Protein AF-A0A3P7TUA4-F1 (afdb_monomer)

Solvent-accessible surface area (backbone atoms only — not comparable to full-atom values): 16568 Å² total; per-residue (Å²): 134,93,72,93,75,90,66,69,62,65,64,55,49,52,51,53,49,52,51,52,52,52,50,53,51,49,53,49,44,68,76,40,44,68,61,54,50,51,51,54,50,51,54,49,52,53,55,58,60,54,59,76,72,64,81,79,84,81,53,63,70,69,74,75,47,61,85,91,38,72,68,47,55,53,50,56,47,52,54,51,52,54,51,52,49,56,51,51,53,54,52,54,49,51,52,52,55,51,57,74,72,52,78,91,75,95,72,92,76,91,72,84,89,78,91,74,89,78,90,87,83,70,59,82,60,54,62,61,56,68,74,47,84,80,85,84,85,85,90,72,55,98,50,92,91,58,80,59,89,38,73,69,51,51,52,51,51,44,53,52,49,36,56,54,56,70,41,70,46,82,55,96,92,41,80,45,42,50,85,76,72,47,63,58,76,82,72,77,84,70,71,94,51,101,55,35,75,58,52,45,61,51,45,63,56,64,61,50,60,80,78,90,59,89,42,69,87,38,79,74,42,55,62,57,62,51,58,84,74,73,84,80,74,81,79,69,88,78,58,80,72,67,62,74,70,79,86,81,78,88,80,94,123

Mean predicted aligned error: 16.21 Å

Secondary structure (DSSP, 8-state):
------S-HHHHHHHHHHHHHHHHHHHHHHHTHHHHHHHHHHHHHHHHHHGGG------HHHHHSPTTSHHHHHHHHHHHHHHHHHHHHHHHHHHHHHHHHS------------------SSHHHHHHHHTS---------SSTTS-S--HHHHHHHHHHHHHHHT-EEEETTEEEEHHHHS--PPPP---S-TTHHHHHHHHHHHS------TTTTSTTTSSTTS-SS----TT-TT-TT-------S----

pLDDT: mean 75.1, std 19.82, range [29.0, 96.62]

Foldseek 3Di:
DDDDDDDDVVVVVVVVVVVVVVVVVVVVCVVVVVVVVVVVVVVVVVVVVVVVVDDDDPDPVVVPDDPPDPVNVVVVVVVVVLVVLVVVVVVVVVVVVVVVVDDDDDDDDDDDDDDDDDDDDQVSQVVVLVVDPDDDDDDDDPDPPDDCPDPVNVVVVLVVLLCQQPDWDQDPNDIDGPQNVARFGDQDQDDDDPCSVVVSVVSNQQTWGDDDDPCVVDPSNVVSRGRPPDDPPPDPPVPVVPPPPPPPDDDPD

Sequence (253 aa):
MQGIATGNRLALYLRSFFQSLLFTLGSFVQNWAWSVVIIGLSVYFICALGLQYVHIETDLIKLWVSQGGRLDEELHFLQRVQQNYKYNVVREKRSADLEKSGIQESFVSIKPTNNRKDEESLDANLDNAFDSRFQVVIQTPATKGTNALTKESLLKHVQIIEEIANFQVEMYGENWTLADICFKPPSPKLSHGPLAGVMSKLLDRLIPCIWITPIDCFWEGSKPLGPSPPLTLGFVHFLKIFSCLKITTIHHL

Radius of gyration: 36.99 Å; Cα contacts (8 Å, |Δi|>4): 84; chains: 1; bounding box: 100×74×101 Å

Organism: Brugia pahangi (NCBI:txid6280)

Structure (mmCIF, N/CA/C/O backbone):
data_AF-A0A3P7TUA4-F1
#
_entry.id   AF-A0A3P7TUA4-F1
#
loop_
_atom_site.group_PDB
_atom_site.id
_atom_site.type_symbol
_atom_site.label_atom_id
_atom_site.label_alt_id
_atom_site.label_comp_id
_atom_site.label_asym_id
_atom_site.label_entity_id
_atom_site.label_seq_id
_atom_site.pdbx_PDB_ins_code
_atom_site.Cartn_x
_atom_site.Cartn_y
_atom_site.Cartn_z
_atom_site.occupancy
_atom_site.B_iso_or_equiv
_atom_site.auth_seq_id
_atom_site.auth_comp_id
_atom_site.auth_asym_id
_atom_site.auth_atom_id
_atom_site.pdbx_PDB_model_num
ATOM 1 N N . MET A 1 1 ? 53.563 22.902 -46.687 1.00 43.06 1 MET A N 1
ATOM 2 C CA . MET A 1 1 ? 54.044 23.935 -45.746 1.00 43.06 1 MET A CA 1
ATOM 3 C C . MET A 1 1 ? 54.118 23.309 -44.359 1.00 43.06 1 MET A C 1
ATOM 5 O O . MET A 1 1 ? 53.112 23.261 -43.664 1.00 43.06 1 MET A O 1
ATOM 9 N N . GLN A 1 2 ? 55.267 22.724 -44.000 1.00 51.72 2 GLN A N 1
ATOM 10 C CA . GLN A 1 2 ? 55.512 22.232 -42.640 1.00 51.72 2 GLN A CA 1
ATOM 11 C C . GLN A 1 2 ? 55.642 23.444 -41.708 1.00 51.72 2 GLN A C 1
ATOM 13 O O . GLN A 1 2 ? 56.665 24.122 -41.700 1.00 51.72 2 GLN A O 1
ATOM 18 N N . GLY A 1 3 ? 54.576 23.735 -40.964 1.00 57.28 3 GLY A N 1
ATOM 19 C CA . GLY A 1 3 ? 54.576 24.731 -39.900 1.00 57.28 3 GLY A CA 1
ATOM 20 C C . GLY A 1 3 ? 55.010 24.100 -38.581 1.00 57.28 3 GLY A C 1
ATOM 21 O O . GLY A 1 3 ? 54.489 23.064 -38.172 1.00 57.28 3 GLY A O 1
ATOM 22 N N . ILE A 1 4 ? 55.976 24.740 -37.933 1.00 62.03 4 ILE A N 1
ATOM 23 C CA . ILE A 1 4 ? 56.538 24.409 -36.626 1.00 62.03 4 ILE A CA 1
ATOM 24 C C . ILE A 1 4 ? 55.438 24.600 -35.565 1.00 62.03 4 ILE A C 1
ATOM 26 O O . ILE A 1 4 ? 55.280 25.680 -35.009 1.00 62.03 4 ILE A O 1
ATOM 30 N N . ALA A 1 5 ? 54.627 23.569 -35.318 1.00 60.41 5 ALA A N 1
ATOM 31 C CA . ALA A 1 5 ? 53.615 23.580 -34.264 1.00 60.41 5 ALA A CA 1
ATOM 32 C C . ALA A 1 5 ? 54.187 22.946 -32.986 1.00 60.41 5 ALA A C 1
ATOM 34 O O . ALA A 1 5 ? 54.216 21.723 -32.828 1.00 60.41 5 ALA A O 1
ATOM 35 N N . THR A 1 6 ? 54.668 23.780 -32.066 1.00 65.81 6 THR A N 1
ATOM 36 C CA . THR A 1 6 ? 55.007 23.380 -30.695 1.00 65.81 6 THR A CA 1
ATOM 37 C C . THR A 1 6 ? 53.725 23.347 -29.858 1.00 65.81 6 THR A C 1
ATOM 39 O O . THR A 1 6 ? 53.233 24.386 -29.427 1.00 65.81 6 THR A O 1
ATOM 42 N N . GLY A 1 7 ? 53.156 22.154 -29.664 1.00 71.56 7 GLY A N 1
ATOM 43 C CA . GLY A 1 7 ? 51.938 21.919 -28.878 1.00 71.56 7 GLY A CA 1
ATOM 44 C C . GLY A 1 7 ? 51.750 20.434 -28.541 1.00 71.56 7 GLY A C 1
ATOM 45 O O . GLY A 1 7 ? 52.543 19.594 -28.972 1.00 71.56 7 GLY A O 1
ATOM 46 N N . ASN A 1 8 ? 50.709 20.095 -27.768 1.00 77.25 8 ASN A N 1
ATOM 47 C CA . ASN A 1 8 ? 50.417 18.711 -27.375 1.00 77.25 8 ASN A CA 1
ATOM 48 C C . ASN A 1 8 ? 50.051 17.857 -28.606 1.00 77.25 8 ASN A C 1
ATOM 50 O O . ASN A 1 8 ? 48.910 17.854 -29.071 1.00 77.25 8 ASN A O 1
ATOM 54 N N . ARG A 1 9 ? 51.040 17.133 -29.144 1.00 79.81 9 ARG A N 1
ATOM 55 C CA . ARG A 1 9 ? 50.924 16.345 -30.383 1.00 79.81 9 ARG A CA 1
ATOM 56 C C . ARG A 1 9 ? 49.819 15.291 -30.320 1.00 79.81 9 ARG A C 1
ATOM 58 O O . ARG A 1 9 ? 49.194 15.023 -31.342 1.00 79.81 9 ARG A O 1
ATOM 65 N N . LEU A 1 10 ? 49.534 14.753 -29.131 1.00 81.25 10 LEU A N 1
ATOM 66 C CA . LEU A 1 10 ? 48.450 13.790 -28.927 1.00 81.25 10 LEU A CA 1
ATOM 67 C C . LEU A 1 10 ? 47.076 14.415 -29.178 1.00 81.25 10 LEU A C 1
ATOM 69 O O . LEU A 1 10 ? 46.248 13.812 -29.850 1.00 81.25 10 LEU A O 1
ATOM 73 N N . ALA A 1 11 ? 46.845 15.645 -28.715 1.00 83.69 11 ALA A N 1
ATOM 74 C CA . ALA A 1 11 ? 45.573 16.335 -28.926 1.00 83.69 11 ALA A CA 1
ATOM 75 C C . ALA A 1 11 ? 45.316 16.626 -30.417 1.00 83.69 11 ALA A C 1
ATOM 77 O O . ALA A 1 11 ? 44.194 16.479 -30.904 1.00 83.69 11 ALA A O 1
ATOM 78 N N . LEU A 1 12 ? 46.366 16.992 -31.157 1.00 83.56 12 LEU A N 1
ATOM 79 C CA . LEU A 1 12 ? 46.285 17.235 -32.600 1.00 83.56 12 LEU A CA 1
ATOM 80 C C . LEU A 1 12 ? 46.053 15.941 -33.390 1.00 83.56 12 LEU A C 1
ATOM 82 O O . LEU A 1 12 ? 45.248 15.931 -34.319 1.00 83.56 12 LEU A O 1
ATOM 86 N N . TYR A 1 13 ? 46.717 14.853 -32.995 1.00 87.56 13 TYR A N 1
ATOM 87 C CA . TYR A 1 13 ? 46.539 13.540 -33.608 1.00 87.56 13 TYR A CA 1
ATOM 88 C C . TYR A 1 13 ? 45.137 12.972 -33.356 1.00 87.56 13 TYR A C 1
ATOM 90 O O . TYR A 1 13 ? 44.499 12.487 -34.285 1.00 87.56 13 TYR A O 1
ATOM 98 N N . LEU A 1 14 ? 44.611 13.099 -32.131 1.00 89.81 14 LEU A N 1
ATOM 99 C CA . LEU A 1 14 ? 43.232 12.711 -31.818 1.00 89.81 14 LEU A CA 1
ATOM 100 C C . LEU A 1 14 ? 42.243 13.470 -32.707 1.00 89.81 14 LEU A C 1
ATOM 102 O O . LEU A 1 14 ? 41.366 12.859 -33.311 1.00 89.81 14 LEU A O 1
ATOM 106 N N . ARG A 1 15 ? 42.411 14.789 -32.859 1.00 89.62 15 ARG A N 1
ATOM 107 C CA . ARG A 1 15 ? 41.533 15.604 -33.707 1.00 89.62 15 ARG A CA 1
ATOM 108 C C . ARG A 1 15 ? 41.561 15.161 -35.172 1.00 89.62 15 ARG A C 1
ATOM 110 O O . ARG A 1 15 ? 40.493 15.004 -35.756 1.00 89.62 15 ARG A O 1
ATOM 117 N N . SER A 1 16 ? 42.740 14.944 -35.758 1.00 89.06 16 SER A N 1
ATOM 118 C CA . SER A 1 16 ? 42.838 14.520 -37.162 1.00 89.06 16 SER A CA 1
ATOM 119 C C . SER A 1 16 ? 42.314 13.100 -37.375 1.00 89.06 16 SER A C 1
ATOM 121 O O . SER A 1 16 ? 41.665 12.829 -38.385 1.00 89.06 16 SER A O 1
ATOM 123 N N . PHE A 1 17 ? 42.521 12.214 -36.400 1.00 90.88 17 PHE A N 1
ATOM 124 C CA . PHE A 1 17 ? 41.970 10.867 -36.404 1.00 90.88 17 PHE A CA 1
ATOM 125 C C . PHE A 1 17 ? 40.437 10.888 -36.389 1.00 90.88 17 PHE A C 1
ATOM 127 O O . PHE A 1 17 ? 39.813 10.282 -37.258 1.00 90.88 17 PHE A O 1
ATOM 134 N N . PHE A 1 18 ? 39.823 11.656 -35.480 1.00 92.19 18 PHE A N 1
ATOM 135 C CA . PHE A 1 18 ? 38.367 11.826 -35.445 1.00 92.19 18 PHE A CA 1
ATOM 136 C C . PHE A 1 18 ? 37.831 12.457 -36.730 1.00 92.19 18 PHE A C 1
ATOM 138 O O . PHE A 1 18 ? 36.815 12.005 -37.249 1.00 92.19 18 PHE A O 1
ATOM 145 N N . GLN A 1 19 ? 38.517 13.464 -37.275 1.00 92.62 19 GLN A N 1
ATOM 146 C CA . GLN A 1 19 ? 38.122 14.085 -38.540 1.00 92.62 19 GLN A CA 1
ATOM 147 C C . GLN A 1 19 ? 38.162 13.086 -39.704 1.00 92.62 19 GLN A C 1
ATOM 149 O O . GLN A 1 19 ? 37.225 13.050 -40.495 1.00 92.62 19 GLN A O 1
ATOM 154 N N . SER A 1 20 ? 39.192 12.241 -39.781 1.00 92.00 20 SER A N 1
ATOM 155 C CA . SER A 1 20 ? 39.307 11.202 -40.811 1.00 92.00 20 SER A CA 1
ATOM 156 C C . SER A 1 20 ? 38.235 10.115 -40.663 1.00 92.00 20 SER A C 1
ATOM 158 O O . SER A 1 20 ? 37.582 9.735 -41.639 1.00 92.00 20 SER A O 1
ATOM 160 N N . LEU A 1 21 ? 37.989 9.660 -39.431 1.00 91.75 21 LEU A N 1
ATOM 161 C CA . LEU A 1 21 ? 36.970 8.655 -39.126 1.00 91.75 21 LEU A CA 1
ATOM 162 C C . LEU A 1 21 ? 35.564 9.160 -39.477 1.00 91.75 21 LEU A C 1
ATOM 164 O O . LEU A 1 21 ? 34.822 8.481 -40.184 1.00 91.75 21 LEU A O 1
ATOM 168 N N . LEU A 1 22 ? 35.216 10.373 -39.035 1.00 92.38 22 LEU A N 1
ATOM 169 C CA . LEU A 1 22 ? 33.923 10.997 -39.321 1.00 92.38 22 LEU A CA 1
ATOM 170 C C . LEU A 1 22 ? 33.741 11.278 -40.815 1.00 92.38 22 LEU A C 1
ATOM 172 O O . LEU A 1 22 ? 32.641 11.103 -41.328 1.00 92.38 22 LEU A O 1
ATOM 176 N N . PHE A 1 23 ? 34.802 11.667 -41.529 1.00 92.88 23 PHE A N 1
ATOM 177 C CA . PHE A 1 23 ? 34.743 11.895 -42.975 1.00 92.88 23 PHE A CA 1
ATOM 178 C C . PHE A 1 23 ? 34.530 10.592 -43.759 1.00 92.88 23 PHE A C 1
ATOM 180 O O . PHE A 1 23 ? 33.743 10.554 -44.707 1.00 92.88 23 PHE A O 1
ATOM 187 N N . THR A 1 24 ? 35.175 9.505 -43.330 1.00 89.44 24 THR A N 1
ATOM 188 C CA . THR A 1 24 ? 35.006 8.174 -43.931 1.00 89.44 24 THR A CA 1
ATOM 189 C C . THR A 1 24 ? 33.599 7.632 -43.670 1.00 89.44 24 THR A C 1
ATOM 191 O O . THR A 1 24 ? 32.937 7.166 -44.595 1.00 89.44 24 THR A O 1
ATOM 194 N N . LEU A 1 25 ? 33.100 7.767 -42.436 1.00 88.25 25 LEU A N 1
ATOM 195 C CA . LEU A 1 25 ? 31.725 7.407 -42.075 1.00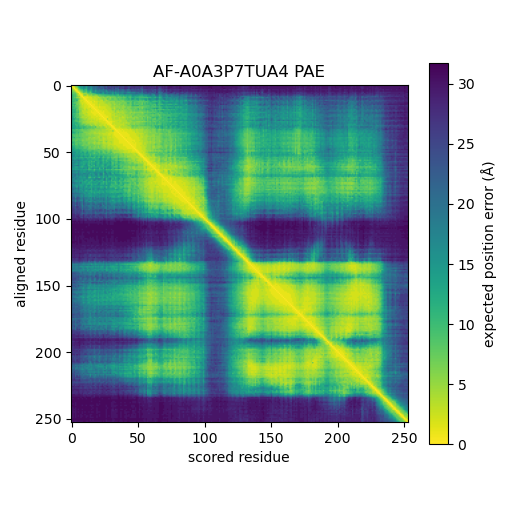 88.25 25 LEU A CA 1
ATOM 196 C C . LEU A 1 25 ? 30.697 8.267 -42.820 1.00 88.25 25 LEU A C 1
ATOM 198 O O . LEU A 1 25 ? 29.721 7.734 -43.336 1.00 88.25 25 LEU A O 1
ATOM 202 N N . GLY A 1 26 ? 30.931 9.574 -42.939 1.00 89.25 26 GLY A N 1
ATOM 203 C CA . GLY A 1 26 ? 30.068 10.481 -43.698 1.00 89.25 26 GLY A CA 1
ATOM 204 C C . GLY A 1 26 ? 30.002 10.113 -45.179 1.00 89.25 26 GLY A C 1
ATOM 205 O O . GLY A 1 26 ? 28.913 10.027 -45.742 1.00 89.25 26 GLY A O 1
ATOM 206 N N . SER A 1 27 ? 31.147 9.796 -45.788 1.00 88.50 27 SER A N 1
ATOM 207 C CA . SER A 1 27 ? 31.214 9.331 -47.180 1.00 88.50 27 SER A CA 1
ATOM 208 C C . SER A 1 27 ? 30.496 7.987 -47.373 1.00 88.50 27 SER A C 1
ATOM 2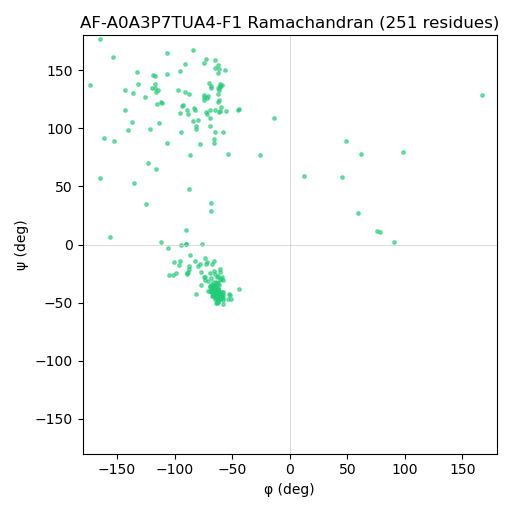10 O O . SER A 1 27 ? 29.806 7.790 -48.372 1.00 88.50 27 SER A O 1
ATOM 212 N N . PHE A 1 28 ? 30.600 7.074 -46.400 1.00 88.94 28 PHE A N 1
ATOM 213 C CA . PHE A 1 28 ? 29.888 5.792 -46.403 1.00 88.94 28 PHE A CA 1
ATOM 214 C C . PHE A 1 28 ? 28.365 5.974 -46.318 1.00 88.94 28 PHE A C 1
ATOM 216 O O . PHE A 1 28 ? 27.630 5.401 -47.123 1.00 88.94 28 PHE A O 1
ATOM 223 N N . VAL A 1 29 ? 27.895 6.821 -45.395 1.00 90.38 29 VAL A N 1
ATOM 224 C CA . VAL A 1 29 ? 26.472 7.165 -45.253 1.00 90.38 29 VAL A CA 1
ATOM 225 C C . VAL A 1 29 ? 25.952 7.845 -46.515 1.00 90.38 29 VAL A C 1
ATOM 227 O O . VAL A 1 29 ? 24.854 7.532 -46.953 1.00 90.38 29 VAL A O 1
ATOM 230 N N . GLN A 1 30 ? 26.733 8.724 -47.143 1.00 89.69 30 GLN A N 1
ATOM 231 C CA . GLN A 1 30 ? 26.322 9.403 -48.370 1.00 89.69 30 GLN A CA 1
ATOM 232 C C . GLN A 1 30 ? 26.205 8.444 -49.565 1.00 89.69 30 GLN A C 1
ATOM 234 O O . GLN A 1 30 ? 25.301 8.599 -50.383 1.00 89.69 30 GLN A O 1
ATOM 239 N N . ASN A 1 31 ? 27.065 7.426 -49.644 1.00 92.75 31 ASN A N 1
ATOM 240 C CA . ASN A 1 31 ? 27.027 6.419 -50.707 1.00 92.75 31 ASN A CA 1
ATOM 241 C C . ASN A 1 31 ? 25.869 5.407 -50.544 1.00 92.75 31 ASN A C 1
ATOM 243 O O . ASN A 1 31 ? 25.367 4.883 -51.532 1.00 92.75 31 ASN A O 1
ATOM 247 N N . TRP A 1 32 ? 25.419 5.150 -49.309 1.00 90.62 32 TRP A N 1
ATOM 248 C CA . TRP A 1 32 ? 24.359 4.176 -48.986 1.00 90.62 32 TRP A CA 1
ATOM 249 C C . TRP A 1 32 ? 23.193 4.796 -48.196 1.00 90.62 32 TRP A C 1
ATOM 251 O O . TRP A 1 32 ? 22.582 4.143 -47.347 1.00 90.62 32 TRP A O 1
ATOM 261 N N . ALA A 1 33 ? 22.864 6.061 -48.476 1.00 89.69 33 ALA A N 1
ATOM 262 C CA . ALA A 1 33 ? 21.989 6.883 -47.635 1.00 89.69 33 ALA A CA 1
ATOM 263 C C . ALA A 1 33 ? 20.633 6.234 -47.326 1.00 89.69 33 ALA A C 1
ATOM 265 O O . ALA A 1 33 ? 20.212 6.183 -46.172 1.00 89.69 33 ALA A O 1
ATOM 266 N N . TRP A 1 34 ? 19.962 5.682 -48.339 1.00 92.12 34 TRP A N 1
ATOM 267 C CA . TRP A 1 34 ? 18.640 5.082 -48.157 1.00 92.12 34 TRP A CA 1
ATOM 268 C C . TRP A 1 34 ? 18.680 3.798 -47.320 1.00 92.12 34 TRP A C 1
ATOM 270 O O . TRP A 1 34 ? 17.848 3.607 -46.434 1.00 92.12 34 TRP A O 1
ATOM 280 N N . SER A 1 35 ? 19.685 2.945 -47.535 1.00 91.75 35 SER A N 1
ATOM 281 C CA . SER A 1 35 ? 19.852 1.705 -46.770 1.00 91.75 35 SER A CA 1
ATOM 282 C C . SER A 1 35 ? 20.158 1.985 -45.300 1.00 91.75 35 SER A C 1
ATOM 284 O O . SER A 1 35 ? 19.575 1.350 -44.425 1.00 91.75 35 SER A O 1
ATOM 286 N N . VAL A 1 36 ? 21.012 2.975 -45.018 1.00 94.06 36 VAL A N 1
ATOM 287 C CA . VAL A 1 36 ? 21.338 3.386 -43.644 1.00 94.06 36 VAL A CA 1
ATOM 288 C C . VAL A 1 36 ? 20.101 3.928 -42.922 1.00 94.06 36 VAL A C 1
ATOM 290 O O . VAL A 1 36 ? 19.850 3.554 -41.776 1.00 94.06 36 VAL A O 1
ATOM 293 N N . VAL A 1 37 ? 19.291 4.755 -43.593 1.00 93.88 37 VAL A N 1
ATOM 294 C CA . VAL A 1 37 ? 18.048 5.299 -43.022 1.00 93.88 37 VAL A CA 1
ATOM 295 C C . VAL A 1 37 ? 17.035 4.192 -42.726 1.00 93.88 37 VAL A C 1
ATOM 297 O O . VAL A 1 37 ? 16.461 4.181 -41.640 1.00 93.88 37 VAL A O 1
ATOM 300 N N . ILE A 1 38 ? 16.844 3.233 -43.640 1.00 96.06 38 ILE A N 1
ATOM 301 C CA . ILE A 1 38 ? 15.925 2.104 -43.425 1.00 96.06 38 ILE A CA 1
ATOM 302 C C . ILE A 1 38 ? 16.364 1.247 -42.242 1.00 96.06 38 ILE A C 1
ATOM 304 O O . ILE A 1 38 ? 15.532 0.886 -41.414 1.00 96.06 38 ILE A O 1
ATOM 308 N N . ILE A 1 39 ? 17.655 0.926 -42.142 1.00 95.62 39 ILE A N 1
ATOM 309 C CA . ILE A 1 39 ? 18.176 0.109 -41.041 1.00 95.62 39 ILE A CA 1
ATOM 310 C C . ILE A 1 39 ? 18.005 0.848 -39.709 1.00 95.62 39 ILE A C 1
ATOM 312 O O . ILE A 1 39 ? 17.510 0.258 -38.752 1.00 95.62 39 ILE A O 1
ATOM 316 N N . GLY A 1 40 ? 18.346 2.139 -39.646 1.00 95.50 40 GLY A N 1
ATOM 317 C CA . GLY A 1 40 ? 18.174 2.947 -38.435 1.00 95.50 40 GLY A CA 1
ATOM 318 C C . GLY A 1 40 ? 16.711 3.063 -38.001 1.00 95.50 40 GLY A C 1
ATOM 319 O O . GLY A 1 40 ? 16.399 2.885 -36.825 1.00 95.50 40 GLY A O 1
ATOM 320 N N . LEU A 1 41 ? 15.806 3.289 -38.956 1.00 95.94 41 LEU A N 1
ATOM 321 C CA . LEU A 1 41 ? 14.368 3.333 -38.708 1.00 95.94 41 LEU A CA 1
ATOM 322 C C . LEU A 1 41 ? 13.856 1.962 -38.250 1.00 95.94 41 LEU A C 1
ATOM 324 O O . LEU A 1 41 ? 13.156 1.887 -37.251 1.00 95.94 41 LEU A O 1
ATOM 328 N N . SER A 1 42 ? 14.269 0.871 -38.895 1.00 95.94 42 SER A N 1
ATOM 329 C CA . SER A 1 42 ? 13.911 -0.493 -38.489 1.00 95.94 42 SER A CA 1
ATOM 330 C C . SER A 1 42 ? 14.338 -0.797 -37.047 1.00 95.94 42 SER A C 1
ATOM 332 O O . SER A 1 42 ? 13.514 -1.224 -36.242 1.00 95.94 42 SER A O 1
ATOM 334 N N . VAL A 1 43 ? 15.584 -0.484 -36.672 1.00 96.62 43 VAL A N 1
ATOM 335 C CA . VAL A 1 43 ? 16.075 -0.651 -35.292 1.00 96.62 43 VAL A CA 1
ATOM 336 C C . VAL A 1 43 ? 15.280 0.216 -34.311 1.00 96.62 43 VAL A C 1
ATOM 338 O O . VAL A 1 43 ? 14.898 -0.266 -33.248 1.00 96.62 43 VAL A O 1
ATOM 341 N N . TYR A 1 44 ? 14.969 1.465 -34.673 1.00 96.00 44 TYR A N 1
ATOM 342 C CA . TYR A 1 44 ? 14.133 2.341 -33.850 1.00 96.00 44 TYR A CA 1
ATOM 343 C C . TYR A 1 44 ? 12.723 1.769 -33.640 1.00 96.00 44 TYR A C 1
ATOM 345 O O . TYR A 1 44 ? 12.241 1.739 -32.510 1.00 96.00 44 TYR A O 1
ATOM 353 N N . PHE A 1 45 ? 12.085 1.257 -34.695 1.00 95.62 45 PHE A N 1
ATOM 354 C CA . PHE A 1 45 ? 10.774 0.612 -34.604 1.00 95.62 45 PHE A CA 1
ATOM 355 C C . PHE A 1 45 ? 10.819 -0.662 -33.749 1.00 95.62 45 PHE A C 1
ATOM 357 O O . PHE A 1 45 ? 9.928 -0.867 -32.930 1.00 95.62 45 PHE A O 1
ATOM 364 N N . ILE A 1 46 ? 11.864 -1.487 -33.863 1.00 95.06 46 ILE A N 1
ATOM 365 C CA . ILE A 1 46 ? 12.042 -2.677 -33.014 1.00 95.06 46 ILE A CA 1
ATOM 366 C C . ILE A 1 46 ? 12.172 -2.275 -31.535 1.00 95.06 46 ILE A C 1
ATOM 368 O O . ILE A 1 46 ? 11.504 -2.857 -30.681 1.00 95.06 46 ILE A O 1
ATOM 372 N N . CYS A 1 47 ? 12.964 -1.244 -31.224 1.00 94.12 47 CYS A N 1
ATOM 373 C CA . CYS A 1 47 ? 13.066 -0.704 -29.866 1.00 94.12 47 CYS A CA 1
ATOM 374 C C . CYS A 1 47 ? 11.724 -0.139 -29.366 1.00 94.12 47 CYS A C 1
ATOM 376 O O . CYS A 1 47 ? 11.363 -0.363 -28.212 1.00 94.12 47 CYS A O 1
ATOM 378 N N . ALA A 1 48 ? 10.967 0.542 -30.235 1.00 94.19 48 ALA A N 1
ATOM 379 C CA . ALA A 1 48 ? 9.641 1.078 -29.929 1.00 94.19 48 ALA A CA 1
ATOM 380 C C . ALA A 1 48 ? 8.628 -0.023 -29.571 1.00 94.19 48 ALA A C 1
ATOM 382 O O . ALA A 1 48 ? 7.851 0.140 -28.635 1.00 94.19 48 ALA A O 1
ATOM 383 N N . LEU A 1 49 ? 8.670 -1.169 -30.258 1.00 95.25 49 LEU A N 1
ATOM 384 C CA . LEU A 1 49 ? 7.835 -2.330 -29.928 1.00 95.25 49 LEU A CA 1
ATOM 385 C C . LEU A 1 49 ? 8.215 -2.956 -28.575 1.00 95.25 49 LEU A C 1
ATOM 387 O O . LEU A 1 49 ? 7.346 -3.439 -27.852 1.00 95.25 49 LEU A O 1
ATOM 391 N N . GLY A 1 50 ? 9.496 -2.905 -28.197 1.00 92.94 50 GLY A N 1
ATOM 392 C CA . GLY A 1 50 ? 9.979 -3.380 -26.896 1.00 92.94 50 GLY A CA 1
ATOM 393 C C . GLY A 1 50 ? 9.392 -2.623 -25.697 1.00 92.94 50 GLY A C 1
ATOM 394 O O . GLY A 1 50 ? 9.229 -3.210 -24.629 1.00 92.94 50 GLY A O 1
ATOM 395 N N . LEU A 1 51 ? 9.001 -1.355 -25.874 1.00 91.19 51 LEU A N 1
ATOM 396 C CA . LEU A 1 51 ? 8.405 -0.537 -24.808 1.00 91.19 51 LEU A CA 1
ATOM 397 C C . LEU A 1 51 ? 7.034 -1.044 -24.343 1.00 91.19 51 LEU A C 1
ATOM 399 O O . LEU A 1 51 ? 6.656 -0.773 -23.208 1.00 91.19 51 LEU A O 1
ATOM 403 N N . GLN A 1 52 ? 6.305 -1.811 -25.162 1.00 91.88 52 GLN A N 1
ATOM 404 C CA . GLN A 1 52 ? 5.034 -2.415 -24.742 1.00 91.88 52 GLN A CA 1
ATOM 405 C C . GLN A 1 52 ? 5.222 -3.442 -23.612 1.00 91.88 52 GLN A C 1
ATOM 407 O O . GLN A 1 52 ? 4.308 -3.666 -22.823 1.00 91.88 52 GLN A O 1
ATOM 412 N N . TYR A 1 53 ? 6.406 -4.048 -23.509 1.00 91.31 53 TYR A N 1
ATOM 413 C CA . TYR A 1 53 ? 6.716 -5.068 -22.506 1.00 91.31 53 TYR A CA 1
ATOM 414 C C . TYR A 1 53 ? 7.286 -4.483 -21.208 1.00 91.31 53 TYR A C 1
ATOM 416 O O . TYR A 1 53 ? 7.813 -5.225 -20.378 1.00 91.31 53 TYR A O 1
ATOM 424 N N . VAL A 1 54 ? 7.199 -3.162 -21.014 1.00 91.25 54 VAL A N 1
ATOM 425 C CA . VAL A 1 54 ? 7.682 -2.529 -19.787 1.00 91.25 54 VAL A CA 1
ATOM 426 C C . VAL A 1 54 ? 6.786 -2.915 -18.609 1.00 91.25 54 VAL A C 1
ATOM 428 O O . VAL A 1 54 ? 5.598 -2.599 -18.557 1.00 91.25 54 VAL A O 1
ATOM 431 N N . HIS A 1 55 ? 7.364 -3.631 -17.650 1.00 91.31 55 HIS A N 1
ATOM 432 C CA . HIS A 1 55 ? 6.706 -3.921 -16.386 1.00 91.31 55 HIS A CA 1
ATOM 433 C C . HIS A 1 55 ? 6.899 -2.726 -15.453 1.00 91.31 55 HIS A C 1
ATOM 435 O O . HIS A 1 55 ? 8.030 -2.373 -15.120 1.00 91.31 55 HIS A O 1
ATOM 441 N N . ILE A 1 56 ? 5.801 -2.081 -15.060 1.00 88.88 56 ILE A N 1
ATOM 442 C CA . ILE A 1 56 ? 5.846 -0.967 -14.115 1.00 88.88 56 ILE A CA 1
ATOM 443 C C . ILE A 1 56 ? 5.739 -1.549 -12.712 1.00 88.88 56 ILE A C 1
ATOM 445 O O . ILE A 1 56 ? 4.694 -2.069 -12.325 1.00 88.88 56 ILE A O 1
ATOM 449 N N . GLU A 1 57 ? 6.822 -1.450 -11.952 1.00 85.69 57 GLU A N 1
ATOM 450 C CA . GLU A 1 57 ? 6.805 -1.788 -10.534 1.00 85.69 57 GLU A CA 1
ATOM 451 C C . GLU A 1 57 ? 6.025 -0.704 -9.780 1.00 85.69 57 GLU A C 1
ATOM 453 O O . GLU A 1 57 ? 6.449 0.448 -9.708 1.00 85.69 57 GLU A O 1
ATOM 458 N N . THR A 1 58 ? 4.855 -1.059 -9.248 1.00 87.25 58 THR A N 1
ATOM 459 C CA . THR A 1 58 ? 3.997 -0.142 -8.476 1.00 87.25 58 THR A CA 1
ATOM 460 C C . THR A 1 58 ? 4.225 -0.233 -6.969 1.00 87.25 58 THR A C 1
ATOM 462 O O . THR A 1 58 ? 3.582 0.483 -6.201 1.00 87.25 58 THR A O 1
ATOM 465 N N . ASP A 1 59 ? 5.130 -1.107 -6.528 1.00 80.94 59 ASP A N 1
ATOM 466 C CA . ASP A 1 59 ? 5.414 -1.308 -5.114 1.00 80.94 59 ASP A CA 1
ATOM 467 C C . ASP A 1 59 ? 6.329 -0.206 -4.581 1.00 80.94 59 ASP A C 1
ATOM 469 O O . ASP A 1 59 ? 7.535 -0.177 -4.834 1.00 80.94 59 ASP A O 1
ATOM 473 N N . LEU A 1 60 ? 5.742 0.689 -3.782 1.00 84.81 60 LEU A N 1
ATOM 474 C CA . LEU A 1 60 ? 6.446 1.791 -3.126 1.00 84.81 60 LEU A CA 1
ATOM 475 C C . LEU A 1 60 ? 7.694 1.295 -2.378 1.00 84.81 60 LEU A C 1
ATOM 477 O O . LEU A 1 60 ? 8.776 1.849 -2.525 1.00 84.81 60 LEU A O 1
ATOM 481 N N . ILE A 1 61 ? 7.571 0.217 -1.605 1.00 83.69 61 ILE A N 1
ATOM 482 C CA . ILE A 1 61 ? 8.660 -0.285 -0.755 1.00 83.69 61 ILE A CA 1
ATOM 483 C C . ILE A 1 61 ? 9.897 -0.631 -1.596 1.00 83.69 61 ILE A C 1
ATOM 485 O O . ILE A 1 61 ? 11.010 -0.272 -1.225 1.00 83.69 61 ILE A O 1
ATOM 489 N N . LYS A 1 62 ? 9.701 -1.239 -2.769 1.00 83.19 62 LYS A N 1
ATOM 490 C CA . LYS A 1 62 ? 10.788 -1.627 -3.673 1.00 83.19 62 LYS A CA 1
ATOM 491 C C . LYS A 1 62 ? 11.460 -0.429 -4.345 1.00 83.19 62 LYS A C 1
ATOM 493 O O . LYS A 1 62 ? 12.654 -0.474 -4.621 1.00 83.19 62 LYS A O 1
ATOM 498 N N . LEU A 1 63 ? 10.703 0.641 -4.586 1.00 87.50 63 LEU A N 1
ATOM 499 C CA . LEU A 1 63 ? 11.219 1.858 -5.209 1.00 87.50 63 LEU A CA 1
ATOM 500 C C . LEU A 1 63 ? 12.033 2.723 -4.233 1.00 87.50 63 LEU A C 1
ATOM 502 O O . LEU A 1 63 ? 12.993 3.371 -4.642 1.00 87.50 63 LEU A O 1
ATOM 506 N N . TRP A 1 64 ? 11.643 2.756 -2.956 1.00 86.88 64 TRP A N 1
ATOM 507 C CA . TRP A 1 64 ? 12.255 3.633 -1.949 1.00 86.88 64 TRP A CA 1
ATOM 508 C C . TRP A 1 64 ? 13.349 2.953 -1.112 1.00 86.88 64 TRP A C 1
ATOM 510 O O . TRP A 1 64 ? 14.156 3.649 -0.495 1.00 86.88 64 TRP A O 1
ATOM 520 N N . VAL A 1 65 ? 13.413 1.617 -1.091 1.00 90.62 65 VAL A N 1
ATOM 521 C CA . VAL A 1 65 ? 14.489 0.862 -0.430 1.00 90.62 65 VAL A CA 1
ATOM 522 C C . VAL A 1 65 ? 15.630 0.591 -1.413 1.00 90.62 65 VAL A C 1
ATOM 524 O O . VAL A 1 65 ? 15.423 0.118 -2.526 1.00 90.62 65 VAL A O 1
ATOM 527 N N . SER A 1 66 ? 16.865 0.871 -0.992 1.00 85.88 66 SER A N 1
ATOM 528 C CA . SER A 1 66 ? 18.059 0.555 -1.784 1.00 85.88 66 SER A CA 1
ATOM 529 C C . SER A 1 66 ? 18.311 -0.954 -1.828 1.00 85.88 66 SER A C 1
ATOM 531 O O . SER A 1 66 ? 18.461 -1.579 -0.778 1.00 85.88 66 SER A O 1
ATOM 533 N N . GLN A 1 67 ? 18.467 -1.512 -3.033 1.00 87.94 67 GLN A N 1
ATOM 534 C CA . GLN A 1 67 ? 18.848 -2.917 -3.224 1.00 87.94 67 GLN A CA 1
ATOM 535 C C . GLN A 1 67 ? 20.236 -3.197 -2.624 1.00 87.94 67 GLN A C 1
ATOM 537 O O . GLN A 1 67 ? 21.165 -2.406 -2.814 1.00 87.94 67 GLN A O 1
ATOM 542 N N . GLY A 1 68 ? 20.374 -4.310 -1.893 1.00 87.62 68 GLY A N 1
ATOM 543 C CA . GLY A 1 68 ? 21.649 -4.753 -1.309 1.00 87.62 68 GLY A CA 1
ATOM 544 C C . GLY A 1 68 ? 22.117 -3.978 -0.070 1.00 87.62 68 GLY A C 1
ATOM 545 O O . GLY A 1 68 ? 23.270 -4.110 0.341 1.00 87.62 68 GLY A O 1
ATOM 546 N N . GLY A 1 69 ? 21.252 -3.151 0.525 1.00 90.75 69 GLY A N 1
ATOM 547 C CA . GLY A 1 69 ? 21.503 -2.526 1.824 1.00 90.75 69 GLY A CA 1
ATOM 548 C C . GLY A 1 69 ? 21.124 -3.440 2.994 1.00 90.75 69 GLY A C 1
ATOM 549 O O . GLY A 1 69 ? 20.385 -4.405 2.831 1.00 90.75 69 GLY A O 1
ATOM 550 N N . ARG A 1 70 ? 21.548 -3.082 4.213 1.00 92.12 70 ARG A N 1
ATOM 551 C CA . ARG A 1 70 ? 21.159 -3.808 5.438 1.00 92.12 70 ARG A CA 1
ATOM 552 C C . ARG A 1 70 ? 19.639 -3.956 5.573 1.00 92.12 70 ARG A C 1
ATOM 554 O O . ARG A 1 70 ? 19.161 -5.021 5.922 1.00 92.12 70 ARG A O 1
ATOM 561 N N . LEU A 1 71 ? 18.877 -2.899 5.285 1.00 89.06 71 LEU A N 1
ATOM 562 C CA . LEU A 1 71 ? 17.417 -2.921 5.428 1.00 89.06 71 LEU A CA 1
ATOM 563 C C . LEU A 1 71 ? 16.736 -3.926 4.480 1.00 89.06 71 LEU A C 1
ATOM 565 O O . LEU A 1 71 ? 15.721 -4.505 4.849 1.00 89.06 71 LEU A O 1
ATOM 569 N N . ASP A 1 72 ? 17.298 -4.147 3.291 1.00 90.06 72 ASP A N 1
ATOM 570 C CA . ASP A 1 72 ? 16.795 -5.113 2.305 1.00 90.06 72 ASP A CA 1
ATOM 571 C C . ASP A 1 72 ? 16.974 -6.560 2.806 1.00 90.06 72 ASP A C 1
ATOM 573 O O . ASP A 1 72 ? 16.062 -7.383 2.716 1.00 90.06 72 ASP A O 1
ATOM 577 N N . GLU A 1 73 ? 18.115 -6.848 3.443 1.00 90.44 73 GLU A N 1
ATOM 578 C CA . GLU A 1 73 ? 18.384 -8.143 4.081 1.00 90.44 73 GLU A CA 1
ATOM 579 C C . GLU A 1 73 ? 17.428 -8.420 5.250 1.00 90.44 73 GLU A C 1
ATOM 581 O O . GLU A 1 73 ? 16.849 -9.506 5.332 1.00 90.44 73 GLU A O 1
ATOM 586 N N . GLU A 1 74 ? 17.208 -7.426 6.114 1.00 89.81 74 GLU A N 1
ATOM 587 C CA . GLU A 1 74 ? 16.264 -7.537 7.232 1.00 89.81 74 GLU A CA 1
ATOM 588 C C . GLU A 1 74 ? 14.828 -7.749 6.719 1.00 89.81 74 GLU A C 1
ATOM 590 O O . GLU A 1 74 ? 14.109 -8.613 7.221 1.00 89.81 74 GLU A O 1
ATOM 595 N N . LEU A 1 75 ? 14.413 -7.028 5.669 1.00 87.50 75 LEU A N 1
ATOM 596 C CA . LEU A 1 75 ? 13.084 -7.177 5.069 1.00 87.50 75 LEU A CA 1
ATOM 597 C C . LEU A 1 75 ? 12.882 -8.588 4.488 1.00 87.50 75 LEU A C 1
ATOM 599 O O . LEU A 1 75 ? 11.864 -9.233 4.754 1.00 87.50 75 LEU A O 1
ATOM 603 N N . HIS A 1 76 ? 13.869 -9.107 3.749 1.00 86.62 76 HIS A N 1
ATOM 604 C CA . HIS A 1 76 ? 13.821 -10.465 3.203 1.00 86.62 76 HIS A CA 1
ATOM 605 C C . HIS A 1 76 ? 13.840 -11.528 4.316 1.00 86.62 76 HIS A C 1
ATOM 607 O O . HIS A 1 76 ? 13.211 -12.589 4.190 1.00 86.62 76 HIS A O 1
ATOM 613 N N . PHE A 1 77 ? 14.570 -11.285 5.406 1.00 90.88 77 PHE A N 1
ATOM 614 C CA . PHE A 1 77 ? 14.573 -12.165 6.569 1.00 90.88 77 PHE A CA 1
ATOM 615 C C . PHE A 1 77 ? 13.186 -12.227 7.219 1.00 90.88 77 PHE A C 1
ATOM 617 O O . PHE A 1 77 ? 12.654 -13.326 7.392 1.00 90.88 77 PHE A O 1
ATOM 624 N N . LEU A 1 78 ? 12.567 -11.075 7.494 1.00 87.38 78 LEU A N 1
ATOM 625 C CA . LEU A 1 78 ? 11.233 -11.000 8.093 1.00 87.38 78 LEU A CA 1
ATOM 626 C C . LEU A 1 78 ? 10.182 -11.708 7.232 1.00 87.38 78 LEU A C 1
ATOM 628 O O . LEU A 1 78 ? 9.439 -12.548 7.742 1.00 87.38 78 LEU A O 1
ATOM 632 N N . GLN A 1 79 ? 10.194 -11.480 5.915 1.00 85.31 79 GLN A N 1
ATOM 633 C CA . GLN A 1 79 ? 9.293 -12.164 4.985 1.00 85.31 79 GLN A CA 1
ATOM 634 C C . GLN A 1 79 ? 9.445 -13.693 5.056 1.00 85.31 79 GLN A C 1
ATOM 636 O O . GLN A 1 79 ? 8.454 -14.427 5.082 1.00 85.31 79 GLN A O 1
ATOM 641 N N . ARG A 1 80 ? 10.686 -14.196 5.118 1.00 86.56 80 ARG A N 1
ATOM 642 C CA . ARG A 1 80 ? 10.967 -15.637 5.214 1.00 86.56 80 ARG A CA 1
ATOM 643 C C . ARG A 1 80 ? 10.489 -16.220 6.544 1.00 86.56 80 ARG A C 1
ATOM 645 O O . ARG A 1 80 ? 9.907 -17.305 6.558 1.00 86.56 80 ARG A O 1
ATOM 652 N N . VAL A 1 81 ? 10.731 -15.526 7.655 1.00 88.62 81 VAL A N 1
ATOM 653 C CA . VAL A 1 81 ? 10.294 -15.961 8.991 1.00 88.62 81 VAL A CA 1
ATOM 654 C C . VAL A 1 81 ? 8.770 -16.024 9.063 1.00 88.62 81 VAL A C 1
ATOM 656 O O . VAL A 1 81 ? 8.228 -17.053 9.466 1.00 88.62 81 VAL A O 1
ATOM 659 N N . GLN A 1 82 ? 8.077 -14.992 8.580 1.00 83.06 82 GLN A N 1
ATOM 660 C CA . GLN A 1 82 ? 6.614 -14.944 8.553 1.00 83.06 82 GLN A CA 1
ATOM 661 C C . GLN A 1 82 ? 6.017 -16.069 7.689 1.00 83.06 82 GLN A C 1
ATOM 663 O O . GLN A 1 82 ? 5.064 -16.742 8.094 1.00 83.06 82 GLN A O 1
ATOM 668 N N . GLN A 1 83 ? 6.602 -16.344 6.517 1.00 83.25 83 GLN A N 1
ATOM 669 C CA . GLN A 1 83 ? 6.183 -17.461 5.663 1.00 83.25 83 GLN A CA 1
ATOM 670 C C . GLN A 1 83 ? 6.374 -18.824 6.343 1.00 83.25 83 GLN A C 1
ATOM 672 O O . GLN A 1 83 ? 5.468 -19.663 6.312 1.00 83.25 83 GLN A O 1
ATOM 677 N N . ASN A 1 84 ? 7.524 -19.039 6.988 1.00 85.44 84 ASN A N 1
ATOM 678 C CA . ASN A 1 84 ? 7.812 -20.272 7.721 1.00 85.44 84 ASN A CA 1
ATOM 679 C C . ASN A 1 84 ? 6.855 -20.468 8.901 1.00 85.44 84 ASN A C 1
ATOM 681 O O . ASN A 1 84 ? 6.357 -21.575 9.113 1.00 85.44 84 ASN A O 1
ATOM 685 N N . TYR A 1 85 ? 6.555 -19.395 9.632 1.00 82.19 85 TYR A N 1
ATOM 686 C CA . TYR A 1 85 ? 5.574 -19.406 10.707 1.00 82.19 85 TYR A CA 1
ATOM 687 C C . TYR A 1 85 ? 4.194 -19.850 10.193 1.00 82.19 85 TYR A C 1
ATOM 689 O O . TYR A 1 85 ? 3.630 -20.831 10.685 1.00 82.19 85 TYR A O 1
ATOM 697 N N . LYS A 1 86 ? 3.694 -19.223 9.116 1.00 77.12 86 LYS A N 1
ATOM 698 C CA . LYS A 1 86 ? 2.412 -19.589 8.487 1.00 77.12 86 LYS A CA 1
ATOM 699 C C . LYS A 1 86 ? 2.380 -21.055 8.040 1.00 77.12 86 LYS A C 1
ATOM 701 O O . LYS A 1 86 ? 1.372 -21.735 8.230 1.00 77.12 86 LYS A O 1
ATOM 706 N N . TYR A 1 87 ? 3.475 -21.562 7.474 1.00 79.19 87 TYR A N 1
ATOM 707 C CA . TYR A 1 87 ? 3.590 -22.969 7.086 1.00 79.19 87 TYR A CA 1
ATOM 708 C C . TYR A 1 87 ? 3.501 -23.919 8.291 1.00 79.19 87 TYR A C 1
ATOM 710 O O . TYR A 1 87 ? 2.771 -24.913 8.239 1.00 79.19 87 TYR A O 1
ATOM 718 N N . ASN A 1 88 ? 4.201 -23.606 9.385 1.00 81.00 88 ASN A N 1
ATOM 719 C CA . ASN A 1 88 ? 4.206 -24.425 10.596 1.00 81.00 88 ASN A CA 1
ATOM 720 C C . ASN A 1 88 ? 2.819 -24.489 11.249 1.00 81.00 88 ASN A C 1
ATOM 722 O O . ASN A 1 88 ? 2.362 -25.584 11.575 1.00 81.00 88 ASN A O 1
ATOM 726 N N . VAL A 1 89 ? 2.105 -23.362 11.327 1.00 79.00 89 VAL A N 1
ATOM 727 C CA . VAL A 1 89 ? 0.727 -23.309 11.848 1.00 79.00 89 VAL A CA 1
ATOM 728 C C . VAL A 1 89 ? -0.226 -24.167 11.008 1.00 79.00 89 VAL A C 1
ATOM 730 O O . VAL A 1 89 ? -1.027 -24.931 11.548 1.00 79.00 89 VAL A O 1
ATOM 733 N N . VAL 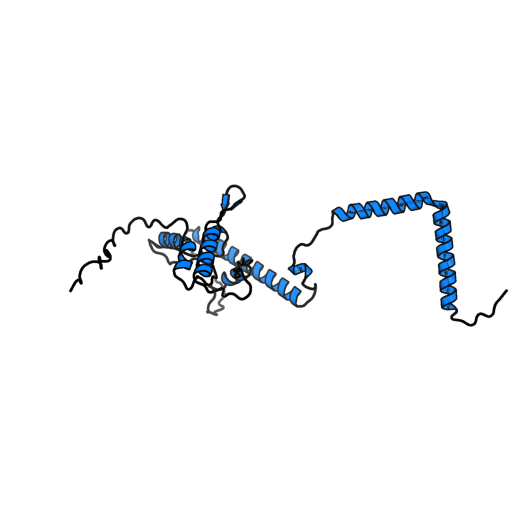A 1 90 ? -0.138 -24.095 9.672 1.00 76.81 90 VAL A N 1
ATOM 734 C CA . VAL A 1 90 ? -0.974 -24.921 8.777 1.00 76.81 90 VAL A CA 1
ATOM 735 C C . VAL A 1 90 ? -0.668 -26.409 8.950 1.00 76.81 90 VAL A C 1
ATOM 737 O O . VAL A 1 90 ? -1.587 -27.233 8.936 1.00 76.81 90 VAL A O 1
ATOM 740 N N . ARG A 1 91 ? 0.608 -26.770 9.121 1.00 77.81 91 ARG A N 1
ATOM 741 C CA . ARG A 1 91 ? 1.019 -28.153 9.391 1.00 77.81 91 ARG A CA 1
ATOM 742 C C . ARG A 1 91 ? 0.445 -28.650 10.718 1.00 77.81 91 ARG A C 1
ATOM 744 O O . ARG A 1 91 ? -0.113 -29.743 10.737 1.00 77.81 91 ARG A O 1
ATOM 751 N N . GLU A 1 92 ? 0.545 -27.856 11.780 1.00 77.06 92 GLU A N 1
ATOM 752 C CA . GLU A 1 92 ? 0.038 -28.210 13.109 1.00 77.06 92 GLU A CA 1
ATOM 753 C C . GLU A 1 92 ? -1.490 -28.375 13.115 1.00 77.06 92 GLU A C 1
ATOM 755 O O . GLU A 1 92 ? -2.019 -29.346 13.664 1.00 77.06 92 GLU A O 1
ATOM 760 N N . LYS A 1 93 ? -2.207 -27.494 12.404 1.00 72.56 93 LYS A N 1
ATOM 761 C CA . LYS A 1 93 ? -3.659 -27.609 12.220 1.00 72.56 93 LYS A CA 1
ATOM 762 C C . LYS A 1 93 ? -4.048 -28.897 11.488 1.00 72.56 93 LYS A C 1
ATOM 764 O O . LYS A 1 93 ? -4.956 -29.585 11.938 1.00 72.56 93 LYS A O 1
ATOM 769 N N . ARG A 1 94 ? -3.331 -29.278 10.418 1.00 70.31 94 ARG A N 1
ATOM 770 C CA . ARG A 1 94 ? -3.584 -30.553 9.714 1.00 70.31 94 ARG A CA 1
ATOM 771 C C . ARG A 1 94 ? -3.361 -31.770 10.607 1.00 70.31 94 ARG A C 1
ATOM 773 O O . ARG A 1 94 ? -4.126 -32.720 10.496 1.00 70.31 94 ARG A O 1
ATOM 780 N N . SER A 1 95 ? -2.345 -31.759 11.473 1.00 66.44 95 SER A N 1
ATOM 781 C CA . SER A 1 95 ? -2.150 -32.851 12.438 1.00 66.44 95 SER A CA 1
ATOM 782 C C . SER A 1 95 ? -3.282 -32.922 13.461 1.00 66.44 95 SER A C 1
ATOM 784 O O . SER A 1 95 ? -3.774 -34.013 13.720 1.00 66.44 95 SER A O 1
ATOM 786 N N . ALA A 1 96 ? -3.756 -31.780 13.969 1.00 67.06 96 ALA A N 1
ATOM 787 C CA . ALA A 1 96 ? -4.869 -31.744 14.915 1.00 67.06 96 ALA A CA 1
ATOM 788 C C . ALA A 1 96 ? -6.202 -32.182 14.279 1.00 67.06 96 ALA A C 1
ATOM 790 O O . ALA A 1 96 ? -6.981 -32.892 14.910 1.00 67.06 96 ALA A O 1
ATOM 791 N N . ASP A 1 97 ? -6.464 -31.798 13.026 1.00 64.50 97 ASP A N 1
ATOM 792 C CA . ASP A 1 97 ? -7.673 -32.206 12.299 1.00 64.50 97 ASP A CA 1
ATOM 793 C C . ASP A 1 97 ? -7.644 -33.705 11.950 1.00 64.50 97 ASP A C 1
ATOM 795 O O . ASP A 1 97 ? -8.671 -34.381 12.039 1.00 64.50 97 ASP A O 1
ATOM 799 N N . LEU A 1 98 ? -6.463 -34.249 11.624 1.00 64.94 98 LEU A N 1
ATOM 800 C CA . LEU A 1 98 ? -6.275 -35.683 11.394 1.00 64.94 98 LEU A CA 1
ATOM 801 C C . LEU A 1 98 ? -6.485 -36.484 12.689 1.00 64.94 98 LEU A C 1
ATOM 803 O O . LEU A 1 98 ? -7.222 -37.469 12.677 1.00 64.94 98 LEU A O 1
ATOM 807 N N . GLU A 1 99 ? -5.932 -36.016 13.811 1.00 61.00 99 GLU A N 1
ATOM 808 C CA . GLU A 1 99 ? -6.115 -36.614 15.142 1.00 61.00 99 GLU A CA 1
ATOM 809 C C . GLU A 1 99 ? -7.582 -36.574 15.598 1.00 61.00 99 GLU A C 1
ATOM 811 O O . GLU A 1 99 ? -8.077 -37.514 16.212 1.00 61.00 99 GLU A O 1
ATOM 816 N N . LYS A 1 100 ? -8.332 -35.536 15.213 1.00 54.06 100 LYS A N 1
ATOM 817 C CA . LYS A 1 100 ? -9.761 -35.396 15.532 1.00 54.06 100 LYS A CA 1
ATOM 818 C C . LYS A 1 100 ? -10.681 -36.260 14.658 1.00 54.06 100 LYS A C 1
ATOM 820 O O . LYS A 1 100 ? -11.840 -36.464 15.018 1.00 54.06 100 LYS A O 1
ATOM 825 N N . SER A 1 101 ? -10.180 -36.757 13.525 1.00 54.28 101 SER A N 1
ATOM 826 C CA . SER A 1 101 ? -10.892 -37.668 12.613 1.00 54.28 101 SER A CA 1
ATOM 827 C C . SER A 1 101 ? -10.585 -39.155 12.856 1.00 54.28 101 SER A C 1
ATOM 829 O O . SER A 1 101 ? -11.318 -40.018 12.374 1.00 54.28 101 SER A O 1
ATOM 831 N N . GLY A 1 102 ? -9.529 -39.454 13.620 1.00 44.91 102 GLY A N 1
ATOM 832 C CA . GLY A 1 102 ? -9.077 -40.805 13.940 1.00 44.91 102 GLY A CA 1
ATOM 833 C C . GLY A 1 102 ? -9.620 -41.303 15.277 1.00 44.91 102 GLY A C 1
ATOM 834 O O . GLY A 1 102 ? -9.256 -40.819 16.343 1.00 44.91 102 GLY A O 1
ATOM 835 N N . ILE A 1 103 ? -10.482 -42.311 15.212 1.00 46.59 103 ILE A N 1
ATOM 836 C CA . ILE A 1 103 ? -10.880 -43.151 16.342 1.00 46.59 103 ILE A CA 1
ATOM 837 C C . ILE A 1 103 ? -9.630 -43.832 16.931 1.00 46.59 103 ILE A C 1
ATOM 839 O O . ILE A 1 103 ? -8.782 -44.312 16.187 1.00 46.59 103 ILE A O 1
ATOM 843 N N . GLN A 1 104 ? -9.559 -43.852 18.266 1.00 49.56 104 GLN A N 1
ATOM 844 C CA . GLN A 1 104 ? -8.633 -44.578 19.141 1.00 49.56 104 GLN A CA 1
ATOM 845 C C . GLN A 1 104 ? -7.798 -45.685 18.477 1.00 49.56 104 GLN A C 1
ATOM 847 O O . GLN A 1 104 ? -8.306 -46.782 18.286 1.00 49.56 104 GLN A O 1
ATOM 852 N N . GLU A 1 105 ? -6.494 -45.455 18.308 1.00 33.22 105 GLU A N 1
ATOM 853 C CA . GLU A 1 105 ? -5.492 -46.510 18.475 1.00 33.22 105 GLU A CA 1
ATOM 854 C C . GLU A 1 105 ? -4.217 -45.962 19.122 1.00 33.22 105 GLU A C 1
ATOM 856 O O . GLU A 1 105 ? -3.677 -44.911 18.782 1.00 33.22 105 GLU A O 1
ATOM 861 N N . SER A 1 106 ? -3.764 -46.712 20.117 1.00 40.44 106 SER A N 1
ATOM 862 C CA . SER A 1 106 ? -2.513 -46.547 20.832 1.00 40.44 106 SER A CA 1
ATOM 863 C C . SER A 1 106 ? -1.319 -46.693 19.891 1.00 40.44 106 SER A C 1
ATOM 865 O O . SER A 1 106 ? -1.016 -47.802 19.454 1.00 40.44 106 SER A O 1
ATOM 867 N N . PHE A 1 107 ? -0.561 -45.621 19.675 1.00 33.06 107 PHE A N 1
ATOM 868 C CA . PHE A 1 107 ? 0.844 -45.767 19.314 1.00 33.06 107 PHE A CA 1
ATOM 869 C C . PHE A 1 107 ? 1.688 -44.664 19.952 1.00 33.06 107 PHE A C 1
ATOM 871 O O . PHE A 1 107 ? 1.534 -43.474 19.688 1.00 33.06 107 PHE A O 1
ATOM 878 N N . VAL A 1 108 ? 2.578 -45.101 20.840 1.00 37.81 108 VAL A N 1
ATOM 879 C CA . VAL A 1 108 ? 3.620 -44.302 21.479 1.00 37.81 108 VAL A CA 1
ATOM 880 C C . VAL A 1 108 ? 4.543 -43.756 20.392 1.00 37.81 108 VAL A C 1
ATOM 882 O O . VAL A 1 108 ? 5.254 -44.521 19.748 1.00 37.81 108 VAL A O 1
ATOM 885 N N . SER A 1 109 ? 4.582 -42.435 20.218 1.00 30.73 109 SER A N 1
ATOM 886 C CA . SER A 1 109 ? 5.650 -41.775 19.466 1.00 30.73 109 SER A CA 1
ATOM 887 C C . SER A 1 109 ? 6.470 -40.914 20.415 1.00 30.73 109 SER A C 1
ATOM 889 O O . SER A 1 109 ? 6.059 -39.837 20.843 1.00 30.73 109 SER A O 1
ATOM 891 N N . ILE A 1 110 ? 7.652 -41.424 20.747 1.00 39.19 110 ILE A N 1
ATOM 892 C CA . ILE A 1 110 ? 8.698 -40.727 21.491 1.00 39.19 110 ILE A CA 1
ATOM 893 C C . ILE A 1 110 ? 9.097 -39.478 20.687 1.00 39.19 110 ILE A C 1
ATOM 895 O O . ILE A 1 110 ? 9.592 -39.595 19.567 1.00 39.19 110 ILE A O 1
ATOM 899 N N . LYS A 1 111 ? 8.908 -38.281 21.254 1.00 39.75 111 LYS A N 1
ATOM 900 C CA . LYS A 1 111 ? 9.530 -37.035 20.774 1.00 39.75 111 LYS A CA 1
ATOM 901 C C . LYS A 1 111 ? 10.443 -36.498 21.884 1.00 39.75 111 LYS A C 1
ATOM 903 O O . LYS A 1 111 ? 10.039 -36.538 23.046 1.00 39.75 111 LYS A O 1
ATOM 908 N N . PRO A 1 112 ? 11.680 -36.063 21.570 1.00 33.03 112 PRO A N 1
ATOM 909 C CA . PRO A 1 112 ? 12.685 -35.793 22.584 1.00 33.03 112 PRO A CA 1
ATOM 910 C C . PRO A 1 112 ? 12.346 -34.552 23.405 1.00 33.03 112 PRO A C 1
ATOM 912 O O . PRO A 1 112 ? 11.930 -33.517 22.883 1.00 33.03 112 PRO A O 1
ATOM 915 N N . THR A 1 113 ? 12.593 -34.696 24.703 1.00 34.50 113 THR A N 1
ATOM 916 C CA . THR A 1 113 ? 12.717 -33.647 25.707 1.00 34.50 113 THR A CA 1
ATOM 917 C C . THR A 1 113 ? 13.589 -32.503 25.202 1.00 34.50 113 THR A C 1
ATOM 919 O O . THR A 1 113 ? 14.797 -32.660 25.052 1.00 34.50 113 THR A O 1
ATOM 922 N N . ASN A 1 114 ? 12.995 -31.324 25.048 1.00 33.47 114 ASN A N 1
ATOM 923 C CA . ASN A 1 114 ? 13.657 -30.106 25.482 1.00 33.47 114 ASN A CA 1
ATOM 924 C C . ASN A 1 114 ? 12.628 -29.227 26.184 1.00 33.47 114 ASN A C 1
ATOM 926 O O . ASN A 1 114 ? 11.709 -28.679 25.584 1.00 33.47 114 ASN A O 1
ATOM 930 N N . ASN A 1 115 ? 12.759 -29.210 27.504 1.00 35.59 115 ASN A N 1
ATOM 931 C CA . ASN A 1 115 ? 11.901 -28.499 28.424 1.00 35.59 115 ASN A CA 1
ATOM 932 C C . ASN A 1 115 ? 12.406 -27.053 28.493 1.00 35.59 115 ASN A C 1
ATOM 934 O O . ASN A 1 115 ? 13.434 -26.783 29.112 1.00 35.59 115 ASN A O 1
ATOM 938 N N . ARG A 1 116 ? 11.677 -26.125 27.878 1.00 32.22 116 ARG A N 1
ATOM 939 C CA . ARG A 1 116 ? 11.590 -24.752 28.368 1.00 32.22 116 ARG A CA 1
ATOM 940 C C . ARG A 1 116 ? 10.142 -24.321 28.188 1.00 32.22 116 ARG A C 1
ATOM 942 O O . ARG A 1 116 ? 9.694 -24.053 27.081 1.00 32.22 116 ARG A O 1
ATOM 949 N N . LYS A 1 117 ? 9.400 -24.406 29.291 1.00 38.78 117 LYS A N 1
ATOM 950 C CA . LYS A 1 117 ? 8.156 -23.667 29.470 1.00 38.78 117 LYS A CA 1
ATOM 951 C C . LYS A 1 117 ? 8.513 -22.184 29.377 1.00 38.78 117 LYS A C 1
ATOM 953 O O . LYS A 1 117 ? 9.576 -21.812 29.872 1.00 38.78 117 LYS A O 1
ATOM 958 N N . ASP A 1 118 ? 7.703 -21.413 28.665 1.00 32.56 118 ASP A N 1
ATOM 959 C CA . ASP A 1 118 ? 6.969 -20.242 29.164 1.00 32.56 118 ASP A CA 1
ATOM 960 C C . ASP A 1 118 ? 6.420 -19.463 27.947 1.00 32.56 118 ASP A C 1
ATOM 962 O O . ASP A 1 118 ? 7.147 -19.214 26.994 1.00 32.56 118 ASP A O 1
ATOM 966 N N . GLU A 1 119 ? 5.112 -19.175 27.979 1.00 38.69 119 GLU A N 1
ATOM 967 C CA . GLU A 1 119 ? 4.372 -18.195 27.154 1.00 38.69 119 GLU A CA 1
ATOM 968 C C . GLU A 1 119 ? 4.568 -18.193 25.625 1.00 38.69 119 GLU A C 1
ATOM 970 O O . GLU A 1 119 ? 5.326 -17.398 25.090 1.00 38.69 119 GLU A O 1
ATOM 975 N N . GLU A 1 120 ? 3.768 -18.969 24.882 1.00 41.59 120 GLU A N 1
ATOM 976 C CA . GLU A 1 120 ? 3.563 -18.670 23.454 1.00 41.59 120 GLU A CA 1
ATOM 977 C C . GLU A 1 120 ? 2.195 -19.180 22.967 1.00 41.59 120 GLU A C 1
ATOM 979 O O . GLU A 1 120 ? 2.029 -20.326 22.554 1.00 41.59 120 GLU A O 1
ATOM 984 N N . SER A 1 121 ? 1.158 -18.343 23.076 1.00 37.09 121 SER A N 1
ATOM 985 C CA . SER A 1 121 ? -0.066 -18.503 22.261 1.00 37.09 121 SER A CA 1
ATOM 986 C C . SER A 1 121 ? -0.881 -17.217 22.059 1.00 37.09 121 SER A C 1
ATOM 988 O O . SER A 1 121 ? -1.951 -17.277 21.451 1.00 37.09 121 SER A O 1
ATOM 990 N N . LEU A 1 122 ? -0.384 -16.051 22.496 1.00 41.81 122 LEU A N 1
ATOM 991 C CA . LEU A 1 122 ? -1.032 -14.760 22.226 1.00 41.81 122 LEU A CA 1
ATOM 992 C C . LEU A 1 122 ? -0.372 -13.953 21.094 1.00 41.81 122 LEU A C 1
ATOM 994 O O . LEU A 1 122 ? -1.077 -13.220 20.403 1.00 41.81 122 LEU A O 1
ATOM 998 N N . ASP A 1 123 ? 0.919 -14.146 20.822 1.00 39.53 123 ASP A N 1
ATOM 999 C CA . ASP A 1 123 ? 1.680 -13.218 19.960 1.00 39.53 123 ASP A CA 1
ATOM 1000 C C . ASP A 1 123 ? 1.629 -13.583 18.466 1.00 39.53 123 ASP A C 1
ATOM 1002 O O . ASP A 1 123 ? 1.622 -12.730 17.583 1.00 39.53 123 ASP A O 1
ATOM 1006 N N . ALA A 1 124 ? 1.388 -14.863 18.191 1.00 44.16 124 ALA A N 1
ATOM 1007 C CA . ALA A 1 124 ? 1.114 -15.462 16.888 1.00 44.16 124 ALA A CA 1
ATOM 1008 C C . ALA A 1 124 ? 0.131 -14.701 15.975 1.00 44.16 124 ALA A C 1
ATOM 1010 O O . ALA A 1 124 ? 0.255 -14.717 14.747 1.00 44.16 124 ALA A O 1
ATOM 1011 N N . ASN A 1 125 ? -0.917 -14.116 16.560 1.00 46.81 125 ASN A N 1
ATOM 1012 C CA . ASN A 1 125 ? -1.924 -13.361 15.813 1.00 46.81 125 ASN A CA 1
ATOM 1013 C C . ASN A 1 125 ? -1.666 -11.855 15.875 1.00 46.81 125 ASN A C 1
ATOM 1015 O O . ASN A 1 125 ? -2.087 -11.150 14.964 1.00 46.81 125 ASN A O 1
ATOM 1019 N N . LEU A 1 126 ? -0.962 -11.374 16.903 1.00 44.81 126 LEU A N 1
ATOM 1020 C CA . LEU A 1 126 ? -0.647 -9.960 17.072 1.00 44.81 126 LEU A CA 1
ATOM 1021 C C . LEU A 1 126 ? 0.351 -9.477 16.008 1.00 44.81 126 LEU A C 1
ATOM 1023 O O . LEU A 1 126 ? 0.184 -8.388 15.468 1.00 44.81 126 LEU A O 1
ATOM 1027 N N . ASP A 1 127 ? 1.300 -10.322 15.604 1.00 46.88 127 ASP A N 1
ATOM 1028 C CA . ASP A 1 127 ? 2.280 -9.959 14.571 1.00 46.88 127 ASP A CA 1
ATOM 1029 C C . ASP A 1 127 ? 1.669 -9.939 13.158 1.00 46.88 127 ASP A C 1
ATOM 1031 O O . ASP A 1 127 ? 2.020 -9.105 12.324 1.00 46.88 127 ASP A O 1
ATOM 1035 N N . ASN A 1 128 ? 0.658 -10.780 12.906 1.00 51.16 128 ASN A N 1
ATOM 1036 C CA . ASN A 1 128 ? -0.165 -10.694 11.693 1.00 51.16 128 ASN A CA 1
ATOM 1037 C C . ASN A 1 128 ? -1.130 -9.492 11.725 1.00 51.16 128 ASN A C 1
ATOM 1039 O O . ASN A 1 128 ? -1.646 -9.088 10.682 1.00 51.16 128 ASN A O 1
ATOM 1043 N N . ALA A 1 129 ? -1.376 -8.905 12.902 1.00 45.91 129 ALA A N 1
ATOM 1044 C CA . ALA A 1 129 ? -2.165 -7.684 13.034 1.00 45.91 129 ALA A CA 1
ATOM 1045 C C . ALA A 1 129 ? -1.383 -6.451 12.555 1.00 45.91 129 ALA A C 1
ATOM 1047 O O . ALA A 1 129 ? -1.997 -5.504 12.075 1.00 45.91 129 ALA A O 1
ATOM 1048 N N . PHE A 1 130 ? -0.045 -6.461 12.628 1.00 47.50 130 PHE A N 1
ATOM 1049 C CA . PHE A 1 130 ? 0.781 -5.320 12.212 1.00 47.50 130 PHE A CA 1
ATOM 1050 C C . PHE A 1 130 ? 1.153 -5.322 10.720 1.00 47.50 130 PHE A C 1
ATOM 1052 O O . PHE A 1 130 ? 1.453 -4.270 10.163 1.00 47.50 130 PHE A O 1
ATOM 1059 N N . ASP A 1 131 ? 1.043 -6.473 10.047 1.00 55.16 131 ASP A N 1
ATOM 1060 C CA . ASP A 1 131 ? 1.071 -6.578 8.574 1.00 55.16 131 ASP A CA 1
ATOM 1061 C C . ASP A 1 131 ? -0.266 -6.136 7.932 1.00 55.16 131 ASP A C 1
ATOM 1063 O O . ASP A 1 131 ? -0.459 -6.150 6.714 1.00 55.16 131 ASP A O 1
ATOM 1067 N N . SER A 1 132 ? -1.233 -5.721 8.757 1.00 56.34 132 SER A N 1
ATOM 1068 C CA . SER A 1 132 ? -2.486 -5.159 8.271 1.00 56.34 132 SER A CA 1
ATOM 1069 C C . SER A 1 132 ? -2.240 -3.747 7.754 1.00 56.34 132 SER A C 1
ATOM 1071 O O . SER A 1 132 ? -1.772 -2.866 8.470 1.00 56.34 132 SER A O 1
ATOM 1073 N N . ARG A 1 133 ? -2.610 -3.502 6.496 1.00 68.69 133 ARG A N 1
ATOM 1074 C CA . ARG A 1 133 ? -2.724 -2.148 5.945 1.00 68.69 133 ARG A CA 1
ATOM 1075 C C . ARG A 1 133 ? -3.730 -1.365 6.791 1.00 68.69 133 ARG A C 1
ATOM 1077 O O . ARG A 1 133 ? -4.935 -1.505 6.597 1.00 68.69 133 ARG A O 1
ATOM 1084 N N . PHE A 1 134 ? -3.243 -0.583 7.748 1.00 78.19 134 PHE A N 1
ATOM 1085 C CA . PHE A 1 134 ? -4.092 0.239 8.601 1.00 78.19 134 PHE A CA 1
ATOM 1086 C C . PHE A 1 134 ? -4.862 1.242 7.741 1.00 78.19 134 PHE A C 1
ATOM 1088 O O . PHE A 1 134 ? -4.267 2.027 7.000 1.00 78.19 134 PHE A O 1
ATOM 1095 N N . GLN A 1 135 ? -6.188 1.230 7.850 1.00 85.62 135 GLN A N 1
ATOM 1096 C CA . GLN A 1 135 ? -7.025 2.272 7.275 1.00 85.62 135 GLN A CA 1
ATOM 1097 C C . GLN A 1 135 ? -7.264 3.342 8.337 1.00 85.62 135 GLN A C 1
ATOM 1099 O O . GLN A 1 135 ? -7.804 3.057 9.403 1.00 85.62 135 GLN A O 1
ATOM 1104 N N . VAL A 1 136 ? -6.839 4.572 8.051 1.00 90.06 136 VAL A N 1
ATOM 1105 C CA . VAL A 1 136 ? -6.902 5.683 9.006 1.00 90.06 136 VAL A CA 1
ATOM 1106 C C . VAL A 1 136 ? -7.831 6.765 8.477 1.00 90.06 136 VAL A C 1
ATOM 1108 O O . VAL A 1 136 ? -7.699 7.212 7.338 1.00 90.06 136 VAL A O 1
ATOM 1111 N N . VAL A 1 137 ? -8.749 7.214 9.331 1.00 90.31 137 VAL A N 1
ATOM 1112 C CA . VAL A 1 137 ? -9.632 8.355 9.075 1.00 90.31 137 VAL A CA 1
ATOM 1113 C C . VAL A 1 137 ? -9.294 9.452 10.077 1.00 90.31 137 VAL A C 1
ATOM 1115 O O . VAL A 1 137 ? -9.372 9.242 11.285 1.00 90.31 137 VAL A O 1
ATOM 1118 N N . ILE A 1 138 ? -8.911 10.630 9.580 1.00 91.75 138 ILE A N 1
ATOM 1119 C CA . ILE A 1 138 ? -8.549 11.783 10.413 1.00 91.75 138 ILE A CA 1
ATOM 1120 C C . ILE A 1 138 ? -9.602 12.869 10.233 1.00 91.75 138 ILE A C 1
ATOM 1122 O O . ILE A 1 138 ? -9.826 13.355 9.125 1.00 91.75 138 ILE A O 1
ATOM 1126 N N . GLN A 1 139 ? -10.220 13.285 11.337 1.00 89.75 139 GLN A N 1
ATOM 1127 C CA . GLN A 1 139 ? -11.149 14.407 11.348 1.00 89.75 139 GLN A CA 1
ATOM 1128 C C . GLN A 1 139 ?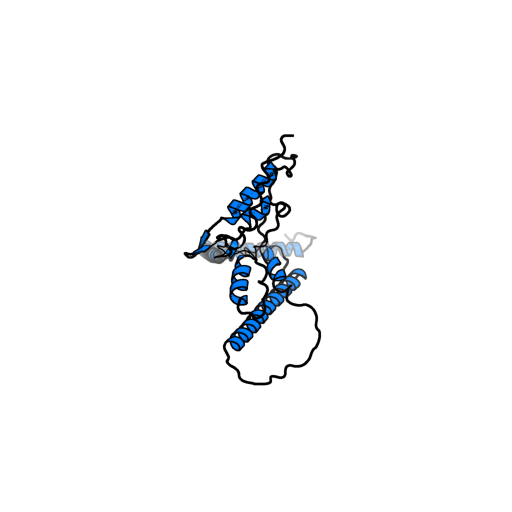 -10.416 15.697 11.713 1.00 89.75 139 GLN A C 1
ATOM 1130 O O . GLN A 1 139 ? -9.883 15.839 12.812 1.00 89.75 139 GLN A O 1
ATOM 1135 N N . THR A 1 140 ? -10.431 16.662 10.799 1.00 91.38 140 THR A N 1
ATOM 1136 C CA . THR A 1 140 ? -9.905 18.010 11.033 1.00 91.38 140 THR A CA 1
ATOM 1137 C C . THR A 1 140 ? -11.045 19.014 11.193 1.00 91.38 140 THR A C 1
ATOM 1139 O O . THR A 1 140 ? -12.077 18.871 10.532 1.00 91.38 140 THR A O 1
ATOM 1142 N N . PRO A 1 141 ? -10.885 20.055 12.029 1.00 90.88 141 PRO A N 1
ATOM 1143 C CA . PRO A 1 141 ? -11.881 21.112 12.131 1.00 90.88 141 PRO A CA 1
ATOM 1144 C C . PRO A 1 141 ? -12.032 21.846 10.790 1.00 90.88 141 PRO A C 1
ATOM 1146 O O . PRO A 1 141 ? -11.067 22.005 10.043 1.00 90.88 141 PRO A O 1
ATOM 1149 N N . ALA A 1 142 ? -13.243 22.325 10.495 1.00 86.62 142 ALA A N 1
ATOM 1150 C CA . ALA A 1 142 ? -13.547 23.011 9.235 1.00 86.62 142 ALA A CA 1
ATOM 1151 C C . ALA A 1 142 ? -12.753 24.319 9.055 1.00 86.62 142 ALA A C 1
ATOM 1153 O O . ALA A 1 142 ? -12.468 24.733 7.933 1.00 86.62 142 ALA A O 1
ATOM 1154 N N . THR A 1 143 ? -12.386 24.972 10.159 1.00 90.31 143 THR A N 1
ATOM 1155 C CA . THR A 1 143 ? -11.623 26.221 10.170 1.00 90.31 143 THR A CA 1
ATOM 1156 C C . THR A 1 143 ? -10.306 26.040 10.915 1.00 90.31 143 THR A C 1
ATOM 1158 O O . THR A 1 143 ? -10.251 25.471 12.010 1.00 90.31 143 THR A O 1
ATOM 1161 N N . LYS A 1 144 ? -9.219 26.549 10.324 1.00 89.00 144 LYS A N 1
ATOM 1162 C CA . LYS A 1 144 ? -7.883 26.495 10.930 1.00 89.00 144 LYS A CA 1
ATOM 1163 C C . LYS A 1 144 ? -7.877 27.273 12.251 1.00 89.00 144 LYS A C 1
ATOM 1165 O O . LYS A 1 144 ? -8.299 28.423 12.287 1.00 89.00 144 LYS A O 1
ATOM 1170 N N . GLY A 1 145 ? -7.379 26.643 13.315 1.00 87.00 145 GLY A N 1
ATOM 1171 C CA . GLY A 1 145 ? -7.239 27.258 14.640 1.00 87.00 145 GLY A CA 1
ATOM 1172 C C . GLY A 1 145 ? -8.435 27.086 15.582 1.00 87.00 145 GLY A C 1
ATOM 1173 O O . GLY A 1 145 ? -8.389 27.597 16.696 1.00 87.00 145 GLY A O 1
ATOM 1174 N N . THR A 1 146 ? -9.488 26.366 15.184 1.00 88.81 146 THR A N 1
ATOM 1175 C CA . THR A 1 146 ? -10.583 26.003 16.101 1.00 88.81 146 THR A CA 1
ATOM 1176 C C . THR A 1 146 ? -10.334 24.658 16.782 1.00 88.81 146 THR A C 1
ATOM 1178 O O . THR A 1 146 ? -9.583 23.818 16.286 1.00 88.81 146 THR A O 1
ATOM 1181 N N . ASN A 1 147 ? -10.942 24.458 17.954 1.00 88.12 147 ASN A N 1
ATOM 1182 C CA . ASN A 1 147 ? -10.777 23.231 18.728 1.00 88.12 147 ASN A CA 1
ATOM 1183 C C . ASN A 1 147 ? -11.558 22.070 18.085 1.00 88.12 147 ASN A C 1
ATOM 1185 O O . ASN A 1 147 ? -12.756 22.187 17.836 1.00 88.12 147 ASN A O 1
ATOM 1189 N N . ALA A 1 148 ? -10.888 20.939 17.855 1.00 87.19 148 ALA A N 1
ATOM 1190 C CA . ALA A 1 148 ? -11.504 19.722 17.327 1.00 87.19 148 ALA A CA 1
ATOM 1191 C C . ALA A 1 148 ? -12.251 18.906 18.400 1.00 87.19 148 ALA A C 1
ATOM 1193 O O . ALA A 1 148 ? -13.105 18.089 18.055 1.00 87.19 148 ALA A O 1
ATOM 1194 N N . LEU A 1 149 ? -11.966 19.138 19.688 1.00 89.31 149 LEU A N 1
ATOM 1195 C CA . LEU A 1 149 ? -12.549 18.425 20.830 1.00 89.31 149 LEU A CA 1
ATOM 1196 C C . LEU A 1 149 ? -13.865 19.071 21.295 1.00 89.31 149 LEU A C 1
ATOM 1198 O O . LEU A 1 149 ? -14.070 19.335 22.479 1.00 89.31 149 LEU A O 1
ATOM 1202 N N . THR A 1 150 ? -14.765 19.367 20.361 1.00 90.56 150 THR A N 1
ATOM 1203 C CA . THR A 1 150 ? -16.132 19.782 20.695 1.00 90.56 150 THR A CA 1
ATOM 1204 C C . THR A 1 150 ? -17.062 18.575 20.666 1.00 90.56 150 THR A C 1
ATOM 1206 O O . THR A 1 150 ? -16.866 17.643 19.885 1.00 90.56 150 THR A O 1
ATOM 1209 N N . LYS A 1 151 ? -18.115 18.593 21.494 1.00 91.06 151 LYS A N 1
ATOM 1210 C CA . LYS A 1 151 ? -19.139 17.535 21.508 1.00 91.06 151 LYS A CA 1
ATOM 1211 C C . LYS A 1 151 ? -19.703 17.277 20.108 1.00 91.06 151 LYS A C 1
ATOM 1213 O O . LYS A 1 151 ? -19.855 16.133 19.704 1.00 91.06 151 LYS A O 1
ATOM 1218 N N . GLU A 1 152 ? -19.986 18.341 19.363 1.00 90.56 152 GLU A N 1
ATOM 1219 C CA . GLU A 1 152 ? -20.529 18.260 18.005 1.00 90.56 152 GLU A CA 1
ATOM 1220 C C . GLU A 1 152 ? -19.553 17.603 17.025 1.00 90.56 152 GLU A C 1
ATOM 1222 O O . GLU A 1 152 ? -19.963 16.813 16.180 1.00 90.56 152 GLU A O 1
ATOM 1227 N N . SER A 1 153 ? -18.257 17.901 17.149 1.00 91.19 153 SER A N 1
ATOM 1228 C CA . SER A 1 153 ? -17.208 17.284 16.337 1.00 91.19 153 SER A CA 1
ATOM 1229 C C . SER A 1 153 ? -17.095 15.785 16.630 1.00 91.19 153 SER A C 1
ATOM 1231 O O . SER A 1 153 ? -17.069 14.980 15.702 1.00 91.19 153 SER A O 1
ATOM 1233 N N . LEU A 1 154 ? -17.125 15.391 17.905 1.00 90.69 154 LEU A N 1
ATOM 1234 C CA . LEU A 1 154 ? -17.092 13.980 18.301 1.00 90.69 154 LEU A CA 1
ATOM 1235 C C . LEU A 1 154 ? -18.354 13.217 17.871 1.00 90.69 154 LEU A C 1
ATOM 1237 O O . LEU A 1 154 ? -18.253 12.081 17.424 1.00 90.69 154 LEU A O 1
ATOM 1241 N N . LEU A 1 155 ? -19.536 13.838 17.936 1.00 91.69 155 LEU A N 1
ATOM 1242 C CA . LEU A 1 155 ? -20.769 13.218 17.437 1.00 91.69 155 LEU A CA 1
ATOM 1243 C C . LEU A 1 155 ? -20.743 13.014 15.918 1.00 91.69 155 LEU A C 1
ATOM 1245 O O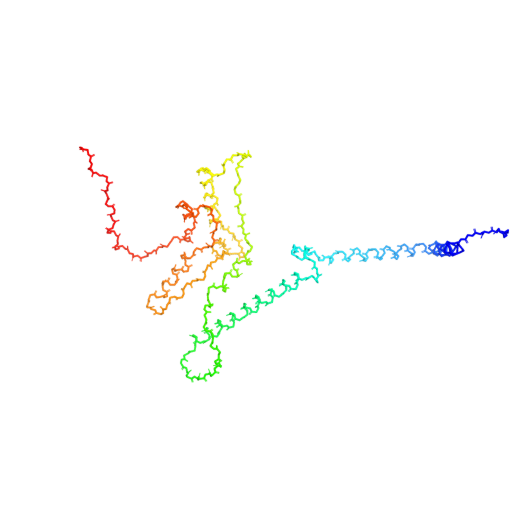 . LEU A 1 155 ? -21.214 11.987 15.438 1.00 91.69 155 LEU A O 1
ATOM 1249 N N . LYS A 1 156 ? -20.139 13.938 15.161 1.00 90.75 156 LYS A N 1
ATOM 1250 C CA . LYS A 1 156 ? -19.881 13.725 13.728 1.00 90.75 156 LYS A CA 1
ATOM 1251 C C . LYS A 1 156 ? -18.934 12.546 13.494 1.00 90.75 156 LYS A C 1
ATOM 1253 O O . LYS A 1 156 ? -19.160 11.780 12.566 1.00 90.75 156 LYS A O 1
ATOM 1258 N N . HIS A 1 157 ? -17.921 12.364 14.345 1.00 91.00 157 HIS A N 1
ATOM 1259 C CA . HIS A 1 157 ? -17.030 11.202 14.270 1.00 91.00 157 HIS A CA 1
ATOM 1260 C C . HIS A 1 157 ? -17.796 9.883 14.456 1.00 91.00 157 HIS A C 1
ATOM 1262 O O . HIS A 1 157 ? -17.588 8.947 13.692 1.00 91.00 157 HIS A O 1
ATOM 1268 N N . VAL A 1 158 ? -18.729 9.830 15.417 1.00 91.62 158 VAL A N 1
ATOM 1269 C CA . VAL A 1 158 ? -19.598 8.658 15.642 1.00 91.62 158 VAL A CA 1
ATOM 1270 C C . VAL A 1 158 ? -20.453 8.350 14.418 1.00 91.62 158 VAL A C 1
ATOM 1272 O O . VAL A 1 158 ? -20.496 7.201 13.995 1.00 91.62 158 VAL A O 1
ATOM 1275 N N . GLN A 1 159 ? -21.080 9.367 13.820 1.00 91.94 159 GLN A N 1
ATOM 1276 C CA . GLN A 1 159 ? -21.882 9.196 12.603 1.00 91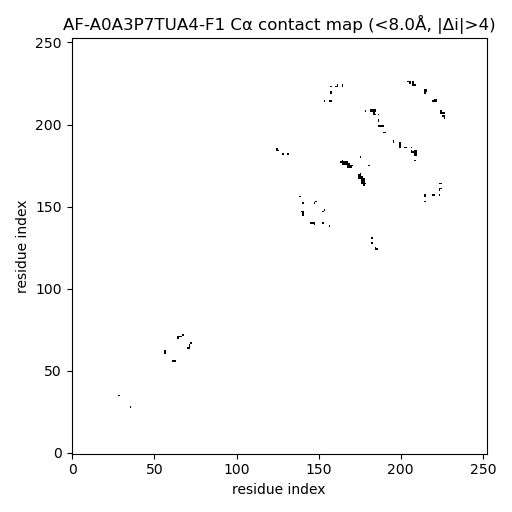.94 159 GLN A CA 1
ATOM 1277 C C . GLN A 1 159 ? -21.047 8.627 11.451 1.00 91.94 159 GLN A C 1
ATOM 1279 O O . GLN A 1 159 ? -21.486 7.723 10.755 1.00 91.94 159 GLN A O 1
ATOM 1284 N N . ILE A 1 160 ? -19.815 9.112 11.273 1.00 91.88 160 ILE A N 1
ATOM 1285 C CA . ILE A 1 160 ? -18.906 8.585 10.248 1.00 91.88 160 ILE A CA 1
ATOM 1286 C C . ILE A 1 160 ? -18.575 7.111 10.518 1.00 91.88 160 ILE A C 1
ATOM 1288 O O . ILE A 1 160 ? -18.601 6.305 9.593 1.00 91.88 160 ILE A O 1
ATOM 1292 N N . ILE A 1 161 ? -18.283 6.745 11.770 1.00 89.62 161 ILE A N 1
ATOM 1293 C CA . ILE A 1 161 ? -18.006 5.351 12.147 1.00 89.62 161 ILE A CA 1
ATOM 1294 C C . ILE A 1 161 ? -19.221 4.455 11.873 1.00 89.62 161 ILE A C 1
ATOM 1296 O O . ILE A 1 161 ? -19.048 3.350 11.369 1.00 89.62 161 ILE A O 1
ATOM 1300 N N . GLU A 1 162 ? -20.434 4.922 12.165 1.00 89.06 162 GLU A N 1
ATOM 1301 C CA . GLU A 1 162 ? -21.678 4.186 11.912 1.00 89.06 162 GLU A CA 1
ATOM 1302 C C . GLU A 1 162 ? -21.891 3.897 10.419 1.00 89.06 162 GLU A C 1
ATOM 1304 O O . GLU A 1 162 ? -22.177 2.760 10.041 1.00 89.06 162 GLU A O 1
ATOM 1309 N N . GLU A 1 163 ? -21.673 4.892 9.558 1.00 90.00 163 GLU A N 1
ATOM 1310 C CA . GLU A 1 163 ? -21.745 4.714 8.103 1.00 90.00 163 GLU A CA 1
ATOM 1311 C C . GLU A 1 163 ? -20.672 3.738 7.595 1.00 90.00 163 GLU A C 1
ATOM 1313 O O . GLU A 1 163 ? -20.948 2.889 6.747 1.00 90.00 163 GLU A O 1
ATOM 1318 N N . ILE A 1 164 ? -19.452 3.801 8.145 1.00 90.19 164 ILE A N 1
ATOM 1319 C CA . ILE A 1 164 ? -18.366 2.876 7.785 1.00 90.19 164 ILE A CA 1
ATOM 1320 C C . ILE A 1 164 ? -18.700 1.444 8.227 1.00 90.19 164 ILE A C 1
ATOM 1322 O O . ILE A 1 164 ? -18.464 0.500 7.474 1.00 90.19 164 ILE A O 1
ATOM 1326 N N . ALA A 1 165 ? -19.254 1.265 9.428 1.00 86.88 165 ALA A N 1
ATOM 1327 C CA . ALA A 1 165 ? -19.611 -0.048 9.963 1.00 86.88 165 ALA A CA 1
ATOM 1328 C C . ALA A 1 165 ? -20.709 -0.741 9.137 1.00 86.88 165 ALA A C 1
ATOM 1330 O O . ALA A 1 165 ? -20.693 -1.964 8.992 1.00 86.88 165 ALA A O 1
ATOM 1331 N N . ASN A 1 166 ? -21.629 0.038 8.561 1.00 86.88 166 ASN A N 1
ATOM 1332 C CA . ASN A 1 166 ? -22.727 -0.458 7.729 1.00 86.88 166 ASN A CA 1
ATOM 1333 C C . ASN A 1 166 ? -22.386 -0.556 6.233 1.00 86.88 166 ASN A C 1
ATOM 1335 O O . ASN A 1 166 ? -23.241 -0.959 5.442 1.00 86.88 166 ASN A O 1
ATOM 1339 N N . PHE A 1 167 ? -21.164 -0.208 5.825 1.00 88.81 167 PHE A N 1
ATOM 1340 C CA . PHE A 1 167 ? -20.757 -0.247 4.426 1.00 88.81 167 PHE A CA 1
ATOM 1341 C C . PHE A 1 167 ? -20.662 -1.689 3.903 1.00 88.81 167 PHE A C 1
ATOM 1343 O O . PHE A 1 167 ? -20.088 -2.568 4.553 1.00 88.81 167 PHE A O 1
ATOM 1350 N N . GLN A 1 168 ? -21.212 -1.927 2.709 1.00 91.19 168 GLN A N 1
ATOM 1351 C CA . GLN A 1 168 ? -21.233 -3.240 2.061 1.00 91.19 168 GLN A CA 1
ATOM 1352 C C . GLN A 1 168 ? -20.775 -3.120 0.610 1.00 91.19 168 GLN A C 1
ATOM 1354 O O . GLN A 1 168 ? -21.167 -2.186 -0.091 1.00 91.19 168 GLN A O 1
ATOM 1359 N N . VAL A 1 169 ? -19.958 -4.071 0.157 1.00 94.12 169 VAL A N 1
ATOM 1360 C CA . VAL A 1 169 ? -19.456 -4.123 -1.222 1.00 94.12 169 VAL A CA 1
ATOM 1361 C C . VAL A 1 169 ? -19.782 -5.477 -1.830 1.00 94.12 169 VAL A C 1
ATOM 1363 O O . VAL A 1 169 ? -19.428 -6.511 -1.270 1.00 94.12 169 VAL A O 1
ATOM 1366 N N . GLU A 1 170 ? -20.419 -5.475 -2.996 1.00 94.62 170 GLU A N 1
ATOM 1367 C CA . GLU A 1 170 ? -20.643 -6.695 -3.767 1.00 94.62 170 GLU A CA 1
ATOM 1368 C C . GLU A 1 170 ? -19.387 -7.028 -4.580 1.00 94.62 170 GLU A C 1
ATOM 1370 O O . GLU A 1 170 ? -18.977 -6.276 -5.465 1.00 94.62 170 GLU A O 1
ATOM 1375 N N . MET A 1 171 ? -18.762 -8.162 -4.270 1.00 92.75 171 MET A N 1
ATOM 1376 C CA . MET A 1 171 ? -17.604 -8.683 -4.993 1.00 92.75 171 MET A CA 1
ATOM 1377 C C . MET A 1 171 ? -17.800 -10.177 -5.206 1.00 92.75 171 MET A C 1
ATOM 1379 O O . MET A 1 171 ? -18.090 -10.913 -4.266 1.00 92.75 171 MET A O 1
ATOM 1383 N N . TYR A 1 172 ? -17.615 -10.634 -6.446 1.00 93.00 172 TYR A N 1
ATOM 1384 C CA . TYR A 1 172 ? -17.754 -12.049 -6.819 1.00 93.00 172 TYR A CA 1
ATOM 1385 C C . TYR A 1 172 ? -19.145 -12.655 -6.534 1.00 93.00 172 TYR A C 1
ATOM 1387 O O . TYR A 1 172 ? -19.259 -13.862 -6.343 1.00 93.00 172 TYR A O 1
ATOM 1395 N N . GLY A 1 173 ? -20.202 -11.833 -6.536 1.00 92.00 173 GLY A N 1
ATOM 1396 C CA . GLY A 1 173 ? -21.577 -12.270 -6.262 1.00 92.00 173 GLY A CA 1
ATOM 1397 C C . GLY A 1 173 ? -21.891 -12.487 -4.778 1.00 92.00 173 GLY A C 1
ATOM 1398 O O . GLY A 1 173 ? -22.943 -13.037 -4.458 1.00 92.00 173 GLY A O 1
ATOM 1399 N N . GLU A 1 174 ? -21.002 -12.062 -3.877 1.00 91.81 174 GLU A N 1
ATOM 1400 C CA . GLU A 1 174 ? -21.234 -12.026 -2.432 1.00 91.81 174 GLU A CA 1
ATOM 1401 C C . GLU A 1 174 ? -21.132 -10.588 -1.911 1.00 91.81 174 GLU A C 1
ATOM 1403 O O . GLU A 1 174 ? -20.330 -9.787 -2.402 1.00 91.81 174 GLU A O 1
ATOM 1408 N N . ASN A 1 175 ? -21.938 -10.264 -0.896 1.00 92.88 175 ASN A N 1
ATOM 1409 C CA . ASN A 1 175 ? -21.882 -8.977 -0.208 1.00 92.88 175 ASN A CA 1
ATOM 1410 C C . ASN A 1 175 ? -20.901 -9.068 0.957 1.00 92.88 175 ASN A C 1
ATOM 1412 O O . ASN A 1 175 ? -21.140 -9.794 1.921 1.00 92.88 175 ASN A O 1
ATOM 1416 N N . TRP A 1 176 ? -19.826 -8.298 0.873 1.00 91.00 176 TRP A N 1
ATOM 1417 C CA . TRP A 1 176 ? -18.783 -8.226 1.884 1.00 91.00 176 TRP A CA 1
ATOM 1418 C C . TRP A 1 176 ? -19.014 -7.031 2.795 1.00 91.00 176 TRP A C 1
ATOM 1420 O O . TRP A 1 176 ? -19.233 -5.914 2.319 1.00 91.00 176 TRP A O 1
ATOM 1430 N N . THR A 1 177 ? -18.922 -7.256 4.102 1.00 88.50 177 THR A N 1
ATOM 1431 C CA . THR A 1 177 ? -18.964 -6.195 5.112 1.00 88.50 177 THR A CA 1
ATOM 1432 C C . THR A 1 177 ? -17.581 -5.963 5.712 1.00 88.50 177 THR A C 1
ATOM 1434 O O . THR A 1 177 ? -16.679 -6.800 5.608 1.00 88.50 177 THR A O 1
ATOM 1437 N N . LEU A 1 178 ? -17.399 -4.838 6.406 1.00 86.88 178 LEU A N 1
ATOM 1438 C CA . LEU A 1 178 ? -16.145 -4.567 7.111 1.00 86.88 178 LEU A CA 1
ATOM 1439 C C . LEU A 1 178 ? -15.838 -5.627 8.186 1.00 86.88 178 LEU A C 1
ATOM 1441 O O . LEU A 1 178 ? -14.674 -5.955 8.412 1.00 86.88 178 LEU A O 1
ATOM 1445 N N . ALA A 1 179 ? -16.870 -6.222 8.794 1.00 82.69 179 ALA A N 1
ATOM 1446 C CA . ALA A 1 179 ? -16.725 -7.287 9.783 1.00 82.69 179 ALA A CA 1
ATOM 1447 C C . ALA A 1 179 ? -16.170 -8.603 9.208 1.00 82.69 179 ALA A C 1
ATOM 1449 O O . ALA A 1 179 ? -15.703 -9.443 9.980 1.00 82.69 179 ALA A O 1
ATOM 1450 N N . ASP A 1 180 ? -16.202 -8.789 7.886 1.00 84.56 180 ASP A N 1
ATOM 1451 C CA . ASP A 1 180 ? -15.676 -9.985 7.216 1.00 84.56 180 ASP A CA 1
ATOM 1452 C C . ASP A 1 180 ? -14.188 -9.851 6.860 1.00 84.56 180 ASP A C 1
ATOM 1454 O O . ASP A 1 180 ? -13.485 -10.852 6.737 1.00 84.56 180 ASP A O 1
ATOM 1458 N N . ILE A 1 181 ? -13.701 -8.614 6.721 1.00 85.12 181 ILE A N 1
ATOM 1459 C CA . ILE A 1 181 ? -12.336 -8.297 6.268 1.00 85.12 181 ILE A CA 1
ATOM 1460 C C . ILE A 1 181 ? -11.444 -7.853 7.437 1.00 85.12 181 ILE A C 1
ATOM 1462 O O . ILE A 1 181 ? -10.222 -7.993 7.380 1.00 85.12 181 ILE A O 1
ATOM 1466 N N . CYS A 1 182 ? -12.037 -7.300 8.496 1.00 83.62 182 CYS A N 1
ATOM 1467 C CA . CYS A 1 182 ? -11.300 -6.765 9.631 1.00 83.62 182 CYS A CA 1
ATOM 1468 C C . CYS A 1 182 ? -10.478 -7.831 10.367 1.00 83.62 182 CYS A C 1
ATOM 1470 O O . CYS A 1 182 ? -10.823 -9.015 10.424 1.00 83.62 182 CYS A O 1
ATOM 1472 N N . PHE A 1 183 ? -9.416 -7.377 11.029 1.00 82.88 183 PHE A N 1
ATOM 1473 C CA . PHE A 1 183 ? -8.680 -8.220 11.954 1.00 82.88 183 PHE A CA 1
ATOM 1474 C C . PHE A 1 183 ? -9.507 -8.463 13.227 1.00 82.88 183 PHE A C 1
ATOM 1476 O O . PHE A 1 183 ? -9.931 -7.513 13.898 1.00 82.88 183 PHE A O 1
ATOM 1483 N N . LYS A 1 184 ? -9.702 -9.742 13.569 1.00 83.31 184 LYS A N 1
ATOM 1484 C CA . LYS A 1 184 ? -10.344 -10.193 14.809 1.00 83.31 184 LYS A CA 1
ATOM 1485 C C . LYS A 1 184 ? -9.320 -10.926 15.672 1.00 83.31 184 LYS A C 1
ATOM 1487 O O . LYS A 1 184 ? -8.623 -11.800 15.150 1.00 83.31 184 LYS A O 1
ATOM 1492 N N . PRO A 1 185 ? -9.234 -10.626 16.978 1.00 79.88 185 PRO A N 1
ATOM 1493 C CA . PRO A 1 185 ? -8.405 -11.419 17.869 1.00 79.88 185 PRO A CA 1
ATOM 1494 C C . PRO A 1 185 ? -8.906 -12.874 17.904 1.00 79.88 185 PRO A C 1
ATOM 1496 O O . PRO 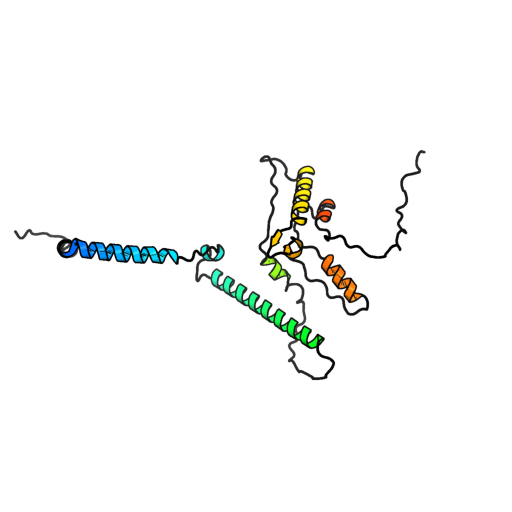A 1 185 ? -10.098 -13.131 17.701 1.00 79.88 185 PRO A O 1
ATOM 1499 N N . PRO A 1 186 ? -8.012 -13.846 18.144 1.00 72.56 186 PRO A N 1
ATOM 1500 C CA . PRO A 1 186 ? -8.381 -15.253 18.152 1.00 72.56 186 PRO A CA 1
ATOM 1501 C C . PRO A 1 186 ? -9.426 -15.539 19.235 1.00 72.56 186 PRO A C 1
ATOM 1503 O O . PRO A 1 186 ? -9.296 -15.113 20.383 1.00 72.56 186 PRO A O 1
ATOM 1506 N N . SER A 1 187 ? -10.450 -16.311 18.875 1.00 76.56 187 SER A N 1
ATOM 1507 C CA . SER A 1 187 ? -11.472 -16.765 19.813 1.00 76.56 187 SER A CA 1
ATOM 1508 C C . SER A 1 187 ? -10.854 -17.627 20.918 1.00 76.56 187 SER A C 1
ATOM 1510 O O . SER A 1 187 ? -10.106 -18.565 20.602 1.00 76.56 187 SER A O 1
ATOM 1512 N N . PRO A 1 188 ? -11.169 -17.395 22.201 1.00 76.81 188 PRO A N 1
ATOM 1513 C CA . PRO A 1 188 ? -10.638 -18.229 23.264 1.00 76.81 188 PRO A CA 1
ATOM 1514 C C . PRO A 1 188 ? -11.243 -19.635 23.174 1.00 76.81 188 PRO A C 1
ATOM 1516 O O . PRO A 1 188 ? -12.443 -19.824 22.965 1.00 76.81 188 PRO A O 1
ATOM 1519 N N . LYS A 1 189 ? -10.393 -20.652 23.335 1.00 72.94 189 LYS A N 1
ATOM 1520 C CA . LYS A 1 189 ? -10.803 -22.058 23.286 1.00 72.94 189 LYS A CA 1
ATOM 1521 C C . LYS A 1 189 ? -11.378 -22.460 24.644 1.00 72.94 189 LYS A C 1
ATOM 1523 O O . LYS A 1 189 ? -10.630 -22.702 25.586 1.00 72.94 189 LYS A O 1
ATOM 1528 N N . LEU A 1 190 ? -12.704 -22.526 24.758 1.00 75.62 190 LEU A N 1
ATOM 1529 C CA . LEU A 1 190 ? -13.352 -23.062 25.957 1.00 75.62 190 LEU A CA 1
ATOM 1530 C C . LEU A 1 190 ? -13.219 -24.595 25.977 1.00 75.62 190 LEU A C 1
ATOM 1532 O O . LEU A 1 190 ? -13.580 -25.267 25.009 1.00 75.62 190 LEU A O 1
ATOM 1536 N N . SER A 1 191 ? -12.711 -25.145 27.083 1.00 61.62 191 SER A N 1
ATOM 1537 C CA . SER A 1 191 ? -12.571 -26.593 27.283 1.00 61.62 191 SER A CA 1
ATOM 1538 C C . SER A 1 191 ? -13.919 -27.318 27.341 1.00 61.62 191 SER A C 1
ATOM 1540 O O . SER A 1 191 ? -14.946 -26.755 27.718 1.00 61.62 191 SER A O 1
ATOM 1542 N N . HIS A 1 192 ? -13.879 -28.591 26.941 1.00 65.38 192 HIS A N 1
ATOM 1543 C CA . HIS A 1 192 ? -15.013 -29.485 26.719 1.00 65.38 192 HIS A CA 1
ATOM 1544 C C . HIS A 1 192 ? -16.089 -29.422 27.817 1.00 65.38 192 HIS A C 1
ATOM 1546 O O . HIS A 1 192 ? -15.868 -29.804 28.962 1.00 65.38 192 HIS A O 1
ATOM 1552 N N . GLY A 1 193 ? -17.289 -29.001 27.425 1.00 71.50 193 GLY A N 1
ATOM 1553 C CA . GLY A 1 193 ? -18.511 -29.066 28.219 1.00 71.50 193 GLY A CA 1
ATOM 1554 C C . GLY A 1 193 ? -19.728 -29.127 27.291 1.00 71.50 193 GLY A C 1
ATOM 1555 O O . GLY A 1 193 ? -19.613 -28.749 26.121 1.00 71.50 193 GLY A O 1
ATOM 1556 N N . PRO A 1 194 ? -20.904 -29.570 27.770 1.00 72.38 194 PRO A N 1
ATOM 1557 C CA . PRO A 1 194 ? -22.089 -29.776 26.926 1.00 72.38 194 PRO A CA 1
ATOM 1558 C C . PRO A 1 194 ? -22.581 -28.493 26.232 1.00 72.38 194 PRO A C 1
ATOM 1560 O O . PRO A 1 194 ? -23.247 -28.564 25.205 1.00 72.38 194 PRO A O 1
ATOM 1563 N N . LEU A 1 195 ? -22.210 -27.317 26.754 1.00 75.25 195 LEU A N 1
ATOM 1564 C CA . LEU A 1 195 ? -22.555 -25.999 26.206 1.00 75.25 195 LEU A CA 1
ATOM 1565 C C . LEU A 1 195 ? -21.385 -25.290 25.497 1.00 75.25 195 LEU A C 1
ATOM 1567 O O . LEU A 1 195 ? -21.574 -24.214 24.930 1.00 75.25 195 LEU A O 1
ATOM 1571 N N . ALA A 1 196 ? -20.181 -25.874 25.488 1.00 75.06 196 ALA A N 1
ATOM 1572 C CA . ALA A 1 196 ? -18.979 -25.221 24.956 1.00 75.06 196 ALA A CA 1
ATOM 1573 C C . ALA A 1 196 ? -19.083 -24.928 23.447 1.00 75.06 196 ALA A C 1
ATOM 1575 O O . ALA A 1 196 ? -18.628 -23.886 22.973 1.00 75.06 196 ALA A O 1
ATOM 1576 N N . GLY A 1 197 ? -19.747 -25.809 22.690 1.00 72.06 197 GLY A N 1
ATOM 1577 C CA . GLY A 1 197 ? -19.977 -25.621 21.253 1.00 72.06 197 GLY A CA 1
ATOM 1578 C C . GLY A 1 197 ? -20.943 -24.477 20.916 1.00 72.06 197 GLY A C 1
ATOM 1579 O O . GLY A 1 197 ? -20.824 -23.864 19.861 1.00 72.06 197 GLY A O 1
ATOM 1580 N N . VAL A 1 198 ? -21.887 -24.165 21.809 1.00 79.62 198 VAL A N 1
ATOM 1581 C CA . VAL A 1 198 ? -22.814 -23.033 21.632 1.00 79.62 198 VAL A CA 1
ATOM 1582 C C . VAL A 1 198 ? -22.139 -21.733 22.061 1.00 79.62 198 VAL A C 1
ATOM 1584 O O . VAL A 1 198 ? -22.227 -20.733 21.355 1.00 79.62 198 VAL A O 1
ATOM 1587 N N . MET A 1 199 ? -21.408 -21.758 23.179 1.00 80.06 199 MET A N 1
ATOM 1588 C CA . MET A 1 199 ? -20.719 -20.578 23.701 1.00 80.06 199 MET A CA 1
ATOM 1589 C C . MET A 1 199 ? -19.589 -20.102 22.778 1.00 80.06 199 MET A C 1
ATOM 1591 O O . MET A 1 199 ? -19.455 -18.904 22.564 1.00 80.06 199 MET A O 1
ATOM 1595 N N . SER A 1 200 ? -18.822 -21.017 22.176 1.00 79.31 200 SER A N 1
ATOM 1596 C CA . SER A 1 200 ? -17.782 -20.662 21.191 1.00 79.31 200 SER A CA 1
ATOM 1597 C C . SER A 1 200 ? -18.363 -19.949 19.969 1.00 79.31 200 SER A C 1
ATOM 1599 O O . SER A 1 200 ? -17.907 -18.866 19.625 1.00 79.31 200 SER A O 1
ATOM 1601 N N . LYS A 1 201 ? -19.449 -20.473 19.384 1.00 77.38 201 LYS A N 1
ATOM 1602 C CA . LYS A 1 201 ? -20.132 -19.829 18.246 1.00 77.38 201 LYS A CA 1
ATOM 1603 C C . LYS A 1 201 ? -20.697 -18.446 18.574 1.00 77.38 201 LYS A C 1
ATOM 1605 O O . LYS A 1 201 ? -20.740 -17.585 17.700 1.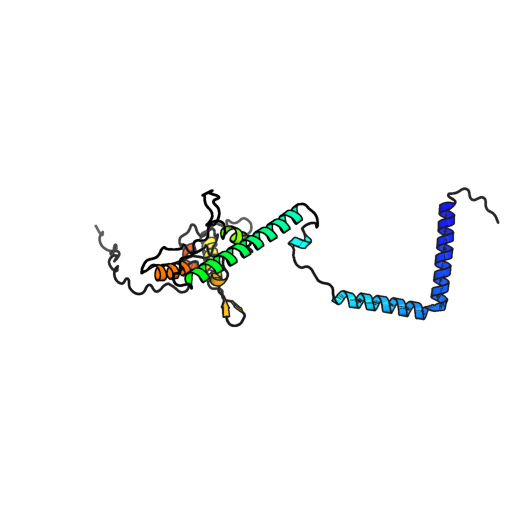00 77.38 201 LYS A O 1
ATOM 1610 N N . LEU A 1 202 ? -21.168 -18.241 19.805 1.00 81.69 202 LEU A N 1
ATOM 1611 C CA . LEU A 1 202 ? -21.614 -16.924 20.263 1.00 81.69 202 LEU A CA 1
ATOM 1612 C C . LEU A 1 202 ? -20.433 -15.975 20.458 1.00 81.69 202 LEU A C 1
ATOM 1614 O O . LEU A 1 202 ? -20.516 -14.811 20.080 1.00 81.69 202 LEU A O 1
ATOM 1618 N N . LEU A 1 203 ? -19.327 -16.473 21.005 1.00 81.94 203 LEU A N 1
ATOM 1619 C CA . LEU A 1 203 ? -18.137 -15.678 21.257 1.00 81.94 203 LEU A CA 1
ATOM 1620 C C . LEU A 1 203 ? -17.470 -15.216 19.958 1.00 81.94 203 LEU A C 1
ATOM 1622 O O . LEU A 1 203 ? -17.116 -14.048 19.851 1.00 81.94 203 LEU A O 1
ATOM 1626 N N . ASP A 1 204 ? -17.434 -16.069 18.935 1.00 78.44 204 ASP A N 1
ATOM 1627 C CA . ASP A 1 204 ? -16.956 -15.716 17.591 1.00 78.44 204 ASP A CA 1
ATOM 1628 C C . ASP A 1 204 ? -17.754 -14.565 16.955 1.00 78.44 204 ASP A C 1
ATOM 1630 O O . ASP A 1 204 ? -17.232 -13.817 16.130 1.00 78.44 204 ASP A O 1
ATOM 1634 N N . ARG A 1 205 ? -19.030 -14.414 17.335 1.00 78.62 205 ARG A N 1
ATOM 1635 C CA . ARG A 1 205 ? -19.904 -13.318 16.887 1.00 78.62 205 ARG A CA 1
ATOM 1636 C C . ARG A 1 205 ? -19.805 -12.070 17.763 1.00 78.62 205 ARG A C 1
ATOM 1638 O O . ARG A 1 205 ? -20.184 -11.001 17.304 1.00 78.62 205 ARG A O 1
ATOM 1645 N N . LEU A 1 206 ? -19.343 -12.209 19.005 1.00 81.06 206 LEU A N 1
ATOM 1646 C CA . LEU A 1 206 ? -19.192 -11.115 19.970 1.00 81.06 206 LEU A CA 1
ATOM 1647 C C . LEU A 1 206 ? -17.826 -10.437 19.895 1.00 81.06 206 LEU A C 1
ATOM 1649 O O . LEU A 1 206 ? -17.711 -9.286 20.305 1.00 81.06 206 LEU A O 1
ATOM 1653 N N . ILE A 1 207 ? -16.798 -11.145 19.427 1.00 82.94 207 ILE A N 1
ATOM 1654 C CA . ILE A 1 207 ? -15.450 -10.597 19.301 1.00 82.94 207 ILE A CA 1
ATOM 1655 C C . ILE A 1 207 ? -15.465 -9.464 18.264 1.00 82.94 207 ILE A C 1
ATOM 1657 O O . ILE A 1 207 ? -15.731 -9.724 17.084 1.00 82.94 207 ILE A O 1
ATOM 1661 N N . PRO A 1 208 ? -15.185 -8.215 18.679 1.00 80.50 208 PRO A N 1
ATOM 1662 C CA . PRO A 1 208 ? -15.221 -7.085 17.772 1.00 80.50 208 PRO A CA 1
ATOM 1663 C C . PRO A 1 208 ? -13.998 -7.094 16.854 1.00 80.50 208 PRO A C 1
ATOM 1665 O O . PRO A 1 208 ? -12.932 -7.625 17.182 1.00 80.50 208 PRO A O 1
ATOM 1668 N N . CYS A 1 209 ? -14.149 -6.447 15.704 1.00 82.88 209 CYS A N 1
ATOM 1669 C CA . CYS A 1 209 ? -13.006 -5.971 14.937 1.00 82.88 209 CYS A CA 1
ATOM 1670 C C . CYS A 1 209 ? -12.140 -5.051 15.808 1.00 82.88 209 CYS A C 1
ATOM 1672 O O . CYS A 1 209 ? -12.665 -4.342 16.670 1.00 82.88 209 CYS A O 1
ATOM 1674 N N . ILE A 1 210 ? -10.834 -4.998 15.555 1.00 83.25 210 ILE A N 1
ATOM 1675 C CA . ILE A 1 210 ? -9.990 -3.986 16.197 1.00 83.25 210 ILE A CA 1
ATOM 1676 C C . ILE A 1 210 ? -10.285 -2.620 15.571 1.00 83.25 210 ILE A C 1
ATOM 1678 O O . ILE A 1 210 ? -9.981 -2.384 14.404 1.00 83.25 210 ILE A O 1
ATOM 1682 N N . TRP A 1 211 ? -10.852 -1.725 16.374 1.00 86.00 211 TRP A N 1
ATOM 1683 C CA . TRP A 1 211 ? -10.979 -0.301 16.085 1.00 86.00 211 TRP A CA 1
ATOM 1684 C C . TRP A 1 211 ? -10.188 0.461 17.142 1.00 86.00 211 TRP A C 1
ATOM 1686 O O . TRP A 1 211 ? -10.205 0.090 18.313 1.00 86.00 211 TRP A O 1
ATOM 1696 N N . ILE A 1 212 ? -9.459 1.492 16.720 1.00 87.88 212 ILE A N 1
ATOM 1697 C CA . ILE A 1 212 ? -8.730 2.382 17.625 1.00 87.88 212 ILE A CA 1
ATOM 1698 C C . ILE A 1 212 ? -9.269 3.778 17.362 1.00 87.88 212 ILE A C 1
ATOM 1700 O O . ILE A 1 212 ? -8.899 4.412 16.371 1.00 87.88 212 ILE A O 1
ATOM 1704 N N . THR A 1 213 ? -10.182 4.241 18.212 1.00 89.25 213 THR A N 1
ATOM 1705 C CA . THR A 1 213 ? -10.854 5.526 18.018 1.00 89.25 213 THR A CA 1
ATOM 1706 C C . THR A 1 213 ? -10.864 6.352 19.306 1.00 89.25 213 THR A C 1
ATOM 1708 O O . THR A 1 213 ? -10.954 5.811 20.408 1.00 89.25 213 THR A O 1
ATOM 1711 N N . PRO A 1 214 ? -10.819 7.695 19.221 1.00 88.75 214 PRO A N 1
ATOM 1712 C CA . PRO A 1 214 ? -10.928 8.544 20.408 1.00 88.75 214 PRO A CA 1
ATOM 1713 C C . PRO A 1 214 ? -12.307 8.453 21.080 1.00 88.75 214 PRO A C 1
ATOM 1715 O O . PRO A 1 214 ? -12.466 8.924 22.207 1.00 88.75 214 PRO A O 1
ATOM 1718 N N . ILE A 1 215 ? -13.312 7.883 20.399 1.00 90.00 215 ILE A N 1
ATOM 1719 C CA . ILE A 1 215 ? -14.650 7.712 20.956 1.00 90.00 215 ILE A CA 1
ATOM 1720 C C . ILE A 1 215 ? -14.796 6.416 21.768 1.00 90.00 215 ILE A C 1
ATOM 1722 O O . ILE A 1 215 ? -15.772 6.285 22.498 1.00 90.00 215 ILE A O 1
ATOM 1726 N N . ASP A 1 216 ? -13.809 5.514 21.745 1.00 89.25 216 ASP A N 1
ATOM 1727 C CA . ASP A 1 216 ? -13.819 4.277 22.543 1.00 89.25 216 ASP A CA 1
ATOM 1728 C C . ASP A 1 216 ? -13.874 4.564 24.059 1.00 89.25 216 ASP A C 1
ATOM 1730 O O . ASP A 1 216 ? -14.367 3.754 24.842 1.00 89.25 216 ASP A O 1
ATOM 1734 N N . CYS A 1 217 ? -13.432 5.753 24.493 1.00 88.38 217 CYS A N 1
ATOM 1735 C CA . CYS A 1 217 ? -13.571 6.220 25.878 1.00 88.38 217 CYS A CA 1
ATOM 1736 C C . CYS A 1 217 ? -15.005 6.631 26.261 1.00 88.38 217 CYS A C 1
ATOM 1738 O O . CYS A 1 217 ? -15.280 6.863 27.439 1.00 88.38 217 CYS A O 1
ATOM 1740 N N . PHE A 1 218 ? -15.911 6.767 25.291 1.00 89.56 218 PHE A N 1
ATOM 1741 C CA . PHE A 1 218 ? -17.274 7.242 25.491 1.00 89.56 218 PHE A CA 1
ATOM 1742 C C . PHE A 1 218 ? -18.292 6.163 25.122 1.00 89.56 218 PHE A C 1
ATOM 1744 O O . PHE A 1 218 ? -18.149 5.430 24.150 1.00 89.56 218 PHE A O 1
ATOM 1751 N N . TRP A 1 219 ? -19.401 6.131 25.858 1.00 87.12 219 TRP A N 1
ATOM 1752 C CA . TRP A 1 219 ? -20.489 5.180 25.617 1.00 87.12 219 TRP A CA 1
ATOM 1753 C C . TRP A 1 219 ? -21.119 5.295 24.219 1.00 87.12 219 TRP A C 1
ATOM 1755 O O . TRP A 1 219 ? -21.612 4.321 23.664 1.00 87.12 219 TRP A O 1
ATOM 1765 N N . GLU A 1 220 ? -21.107 6.489 23.628 1.00 85.19 220 GLU A N 1
ATOM 1766 C CA . GLU A 1 220 ? -21.653 6.706 22.284 1.00 85.19 220 GLU A CA 1
ATOM 1767 C C . GLU A 1 220 ? -20.809 6.032 21.190 1.00 85.19 220 GLU A C 1
ATOM 1769 O O . GLU A 1 220 ? -21.347 5.683 20.143 1.00 85.19 220 GLU A O 1
ATOM 1774 N N . GLY A 1 221 ? -19.517 5.801 21.444 1.00 77.69 221 GLY A N 1
ATOM 1775 C CA . GLY A 1 221 ? -18.598 5.156 20.507 1.00 77.69 221 GLY A CA 1
ATOM 1776 C C . GLY A 1 221 ? -18.751 3.639 20.408 1.00 77.69 221 GLY A C 1
ATOM 1777 O O . GLY A 1 221 ? -18.434 3.061 19.374 1.00 77.69 221 GLY A O 1
ATOM 1778 N N . SER A 1 222 ? -19.290 2.982 21.441 1.00 79.56 222 SER A N 1
ATOM 1779 C CA . SER A 1 222 ? -19.451 1.520 21.459 1.00 79.56 222 SER A CA 1
ATOM 1780 C C . SER A 1 222 ? -20.701 1.021 20.725 1.00 79.56 222 SER A C 1
ATOM 1782 O O . SER A 1 222 ? -20.799 -0.166 20.419 1.00 79.56 222 SER A O 1
ATOM 1784 N N . LYS A 1 223 ? -21.653 1.908 20.410 1.00 81.56 223 LYS A N 1
ATOM 1785 C CA . LYS A 1 223 ? -22.900 1.574 19.699 1.00 81.56 223 LYS A CA 1
ATOM 1786 C C . LYS A 1 223 ? -22.682 1.065 18.264 1.00 81.56 223 LYS A C 1
ATOM 1788 O O . LYS A 1 223 ? -23.227 0.006 17.956 1.00 81.56 223 LYS A O 1
ATOM 1793 N N . PRO A 1 224 ? -21.904 1.745 17.396 1.00 79.50 224 PRO A N 1
ATOM 1794 C CA . PRO A 1 224 ? -21.702 1.296 16.014 1.00 79.50 224 PRO A CA 1
ATOM 1795 C C . PRO A 1 224 ? -20.815 0.047 15.887 1.00 79.50 224 PRO A C 1
ATOM 1797 O O . PRO A 1 224 ? -20.812 -0.590 14.842 1.00 79.50 224 PRO A O 1
ATOM 1800 N N . LEU A 1 225 ? -20.079 -0.325 16.941 1.00 75.38 225 LEU A N 1
ATOM 1801 C CA . LEU A 1 225 ? -19.176 -1.485 16.952 1.00 75.38 225 LEU A CA 1
ATOM 1802 C C . LEU A 1 225 ? -19.855 -2.784 17.417 1.00 75.38 225 LEU A C 1
ATOM 1804 O O . LEU A 1 225 ? -19.206 -3.826 17.522 1.00 75.38 225 LEU A O 1
ATOM 1808 N N . GLY A 1 226 ? -21.148 -2.719 17.743 1.00 71.19 226 GLY A N 1
ATOM 1809 C CA . GLY A 1 226 ? -21.919 -3.874 18.181 1.00 71.19 226 GLY A CA 1
ATOM 1810 C C . GLY A 1 226 ? -22.063 -4.942 17.087 1.00 71.19 226 GLY A C 1
ATOM 1811 O O . GLY A 1 226 ? -21.940 -4.650 15.898 1.00 71.19 226 GLY A O 1
ATOM 1812 N N . PRO A 1 227 ? -22.356 -6.197 17.467 1.00 68.44 227 PRO A N 1
ATOM 1813 C CA . PRO A 1 227 ? -22.557 -7.274 16.507 1.00 68.44 227 PRO A CA 1
ATOM 1814 C C . PRO A 1 227 ? -23.757 -6.980 15.594 1.00 68.44 227 PRO A C 1
ATOM 1816 O O . PRO A 1 227 ? -24.886 -6.812 16.063 1.00 68.44 227 PRO A O 1
ATOM 1819 N N . SER A 1 228 ? -23.511 -6.960 14.285 1.00 63.41 228 SER A N 1
ATOM 1820 C CA . SER A 1 228 ? -24.522 -6.891 13.232 1.00 63.41 228 SER A CA 1
ATOM 1821 C C . SER A 1 228 ? -24.557 -8.236 12.485 1.00 63.41 228 SER A C 1
ATOM 1823 O O . SER A 1 228 ? -23.531 -8.685 11.971 1.00 63.41 228 SER A O 1
ATOM 1825 N N . PRO A 1 229 ? -25.695 -8.955 12.423 1.00 67.94 229 PRO A N 1
ATOM 1826 C CA . PRO A 1 229 ? -27.007 -8.669 13.012 1.00 67.94 229 PRO A CA 1
ATOM 1827 C C . PRO A 1 229 ? -27.055 -8.849 14.547 1.00 67.94 229 PRO A C 1
ATOM 1829 O O . PRO A 1 229 ? -26.241 -9.587 15.109 1.00 67.94 229 PRO A O 1
ATOM 1832 N N . PRO A 1 230 ? -28.038 -8.227 15.231 1.00 69.44 230 PRO A N 1
ATOM 1833 C CA . PRO A 1 230 ? -28.184 -8.322 16.679 1.00 69.44 230 PRO A CA 1
ATOM 1834 C C . PRO A 1 230 ? -28.415 -9.769 17.124 1.00 69.44 230 PRO A C 1
ATOM 1836 O O . PRO A 1 230 ? -29.196 -10.514 16.528 1.00 69.44 230 PRO A O 1
ATOM 1839 N N . LEU A 1 231 ? -27.758 -10.161 18.214 1.00 72.00 231 LEU A N 1
ATOM 1840 C CA . LEU A 1 231 ? -27.902 -11.496 18.782 1.00 72.00 231 LEU A CA 1
ATOM 1841 C C . LEU A 1 231 ? -29.297 -11.667 19.390 1.00 72.00 231 LEU A C 1
ATOM 1843 O O . LEU A 1 231 ? -29.608 -11.136 20.457 1.00 72.00 231 LEU A O 1
ATOM 1847 N N . THR A 1 232 ? -30.136 -12.471 18.743 1.00 63.44 232 THR A N 1
ATOM 1848 C CA . THR A 1 232 ? -31.383 -12.953 19.336 1.00 63.44 232 THR A CA 1
ATOM 1849 C C . THR A 1 232 ? -31.054 -14.090 20.298 1.00 63.44 232 THR A C 1
ATOM 1851 O O . THR A 1 232 ? -31.062 -15.265 19.924 1.00 63.44 232 THR A O 1
ATOM 1854 N N . LEU A 1 233 ? -30.730 -13.753 21.547 1.00 69.00 233 LEU A N 1
ATOM 1855 C CA . LEU A 1 233 ? -30.647 -14.736 22.626 1.00 69.00 233 LEU A CA 1
ATOM 1856 C C . LEU A 1 233 ? -32.055 -15.292 22.873 1.00 69.00 233 LEU A C 1
ATOM 1858 O O . LEU A 1 233 ? -32.849 -14.733 23.632 1.00 69.00 233 LEU A O 1
ATOM 1862 N N . GLY A 1 234 ? -32.387 -16.377 22.174 1.00 52.94 234 GLY A N 1
ATOM 1863 C CA . GLY A 1 234 ? -33.601 -17.141 22.408 1.00 52.94 234 GLY A CA 1
ATOM 1864 C C . GLY A 1 234 ? -33.646 -17.577 23.869 1.00 52.94 234 GLY A C 1
ATOM 1865 O O . GLY A 1 234 ? -32.813 -18.357 24.313 1.00 52.94 234 GLY A O 1
ATOM 1866 N N . PHE A 1 235 ? -34.627 -17.055 24.603 1.00 44.56 235 PHE A N 1
ATOM 1867 C CA . PHE A 1 235 ? -34.980 -17.465 25.959 1.00 44.56 235 PHE A CA 1
ATOM 1868 C C . PHE A 1 235 ? -33.899 -17.278 27.042 1.00 44.56 235 PHE A C 1
ATOM 1870 O O . PHE A 1 235 ? -33.378 -18.223 27.623 1.00 44.56 235 PHE A O 1
ATOM 1877 N N . VAL A 1 236 ? -33.754 -16.029 27.490 1.00 45.28 236 VAL A N 1
ATOM 1878 C CA . VAL A 1 236 ? -33.848 -15.762 28.935 1.00 45.28 236 VAL A CA 1
ATOM 1879 C C . VAL A 1 236 ? -34.952 -14.733 29.175 1.00 45.28 236 VAL A C 1
ATOM 1881 O O . VAL A 1 236 ? -34.728 -13.609 29.609 1.00 45.28 236 VAL A O 1
ATOM 1884 N N . HIS A 1 237 ? -36.200 -15.160 28.970 1.00 40.06 237 HIS A N 1
ATOM 1885 C CA . HIS A 1 237 ? -37.382 -14.529 29.573 1.00 40.06 237 HIS A CA 1
ATOM 1886 C C . HIS A 1 237 ? -37.418 -14.761 31.110 1.00 40.06 237 HIS A C 1
ATOM 1888 O O . HIS A 1 237 ? -38.481 -14.826 31.719 1.00 40.06 237 HIS A O 1
ATOM 1894 N N . PHE A 1 238 ? -36.258 -14.912 31.761 1.00 40.09 238 PHE A N 1
ATOM 1895 C CA . PHE A 1 238 ? -36.139 -15.210 33.191 1.00 40.09 238 PHE A CA 1
ATOM 1896 C C . PHE A 1 238 ? -35.553 -14.061 34.020 1.00 40.09 238 PHE A C 1
ATOM 1898 O O . PHE A 1 238 ? -35.436 -14.178 35.231 1.00 40.09 238 PHE A O 1
ATOM 1905 N N . LEU A 1 239 ? -35.259 -12.908 33.411 1.00 36.91 239 LEU A N 1
ATOM 1906 C CA . LEU A 1 239 ? -34.967 -11.687 34.166 1.00 36.91 239 LEU A CA 1
ATOM 1907 C C . LEU A 1 239 ? -35.683 -10.455 33.596 1.00 36.91 239 LEU A C 1
ATOM 1909 O O . LEU A 1 239 ? -35.140 -9.363 33.510 1.00 36.91 239 LEU A O 1
ATOM 1913 N N . LYS A 1 240 ? -37.005 -10.587 33.440 1.00 35.25 240 LYS A N 1
ATOM 1914 C CA . LYS A 1 240 ? -37.947 -9.534 33.877 1.00 35.25 240 LYS A CA 1
ATOM 1915 C C . LYS A 1 240 ? -37.979 -9.417 35.425 1.00 35.25 240 LYS A C 1
ATOM 1917 O O . LYS A 1 240 ? -39.029 -9.187 36.007 1.00 35.25 240 LYS A O 1
ATOM 1922 N N . ILE A 1 241 ? -36.841 -9.608 36.100 1.00 41.91 241 ILE A N 1
ATOM 1923 C CA . ILE A 1 241 ? -36.676 -9.455 37.560 1.00 41.91 241 ILE A CA 1
ATOM 1924 C C . ILE A 1 241 ? -36.021 -8.106 37.902 1.00 41.91 241 ILE A C 1
ATOM 1926 O O . ILE A 1 241 ? -36.174 -7.615 39.010 1.00 41.91 241 ILE A O 1
ATOM 1930 N N . PHE A 1 242 ? -35.422 -7.429 36.923 1.00 35.41 242 PHE A N 1
ATOM 1931 C CA . PHE A 1 242 ? -35.213 -5.984 36.966 1.00 35.41 242 PHE A CA 1
ATOM 1932 C C . PHE A 1 242 ? -36.030 -5.366 35.822 1.00 35.41 242 PHE A C 1
ATOM 1934 O O . PHE A 1 242 ? -35.512 -4.790 34.876 1.00 35.41 242 PHE A O 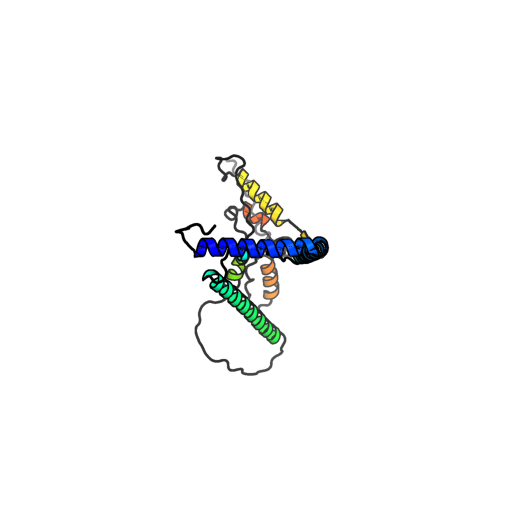1
ATOM 1941 N N . SER A 1 243 ? -37.361 -5.455 35.856 1.00 37.47 243 SER A N 1
ATOM 1942 C CA . SER A 1 243 ? -38.108 -4.296 36.360 1.00 37.47 243 SER A CA 1
ATOM 1943 C C . SER A 1 243 ? -37.251 -3.462 37.319 1.00 37.47 243 SER A C 1
ATOM 1945 O O . SER A 1 243 ? -37.379 -3.545 38.534 1.00 37.47 243 SER A O 1
ATOM 1947 N N . CYS A 1 244 ? -36.339 -2.678 36.735 1.00 36.81 244 CYS A N 1
ATOM 1948 C CA . CYS A 1 244 ? -36.041 -1.334 37.193 1.00 36.81 244 CYS A CA 1
ATOM 1949 C C . CYS A 1 244 ? -37.417 -0.646 37.212 1.00 36.81 244 CYS A C 1
ATOM 1951 O O . CYS A 1 244 ? -37.929 -0.185 36.198 1.00 36.81 244 CYS A O 1
ATOM 1953 N N . LEU A 1 245 ? -38.224 -0.920 38.238 1.00 36.25 245 LEU A N 1
ATOM 1954 C CA . LEU A 1 245 ? -38.227 -0.138 39.457 1.00 36.25 245 LEU A CA 1
ATOM 1955 C C . LEU A 1 245 ? -38.220 1.327 39.039 1.00 36.25 245 LEU A C 1
ATOM 1957 O O . LEU A 1 245 ? -37.262 2.050 39.254 1.00 36.25 245 LEU A O 1
ATOM 1961 N N . LYS A 1 246 ? -39.241 1.694 38.260 1.00 35.06 246 LYS A N 1
ATOM 1962 C CA . LYS A 1 246 ? -40.188 2.777 38.532 1.00 35.06 246 LYS A CA 1
ATOM 1963 C C . LYS A 1 246 ? -39.761 3.711 39.681 1.00 35.06 246 LYS A C 1
ATOM 1965 O O . LYS A 1 246 ? -40.484 3.876 40.654 1.00 35.06 246 LYS A O 1
ATOM 1970 N N . ILE A 1 247 ? -38.597 4.344 39.560 1.00 39.09 247 ILE A N 1
ATOM 1971 C CA . ILE A 1 247 ? -38.207 5.544 40.300 1.00 39.09 247 ILE A CA 1
ATOM 1972 C C . ILE A 1 247 ? -38.751 6.696 39.465 1.00 39.09 247 ILE A C 1
ATOM 1974 O O . ILE A 1 247 ? -38.077 7.276 38.626 1.00 39.09 247 ILE A O 1
ATOM 1978 N N . THR A 1 248 ? -40.056 6.908 39.580 1.00 39.06 248 THR A N 1
ATOM 1979 C CA . THR A 1 248 ? -40.768 8.098 39.091 1.00 39.06 248 THR A CA 1
ATOM 1980 C C . THR A 1 248 ? -42.144 8.115 39.744 1.00 39.06 248 THR A C 1
ATOM 1982 O O . THR A 1 248 ? -43.159 8.076 39.070 1.00 39.06 248 THR A O 1
ATOM 1985 N N . THR A 1 249 ? -42.179 8.105 41.080 1.00 40.47 249 THR A N 1
ATOM 1986 C CA . THR A 1 249 ? -43.249 8.727 41.881 1.00 40.47 249 THR A CA 1
ATOM 1987 C C . THR A 1 249 ? -42.876 8.671 43.362 1.00 40.47 249 THR A C 1
ATOM 1989 O O . THR A 1 249 ? -42.464 7.618 43.834 1.00 40.47 249 THR A O 1
ATOM 1992 N N . ILE A 1 250 ? -43.117 9.785 44.066 1.00 40.09 250 ILE A N 1
ATOM 1993 C CA . ILE A 1 250 ? -42.909 10.081 45.501 1.00 40.09 250 ILE A CA 1
ATOM 1994 C C . ILE A 1 250 ? -41.606 10.849 45.804 1.00 40.09 250 ILE A C 1
ATOM 1996 O O . ILE A 1 250 ? -40.618 10.290 46.259 1.00 40.09 250 ILE A O 1
ATOM 2000 N N . HIS A 1 251 ? -41.636 12.166 45.579 1.00 29.00 251 HIS A N 1
ATOM 2001 C CA . HIS A 1 251 ? -41.560 13.138 46.680 1.00 29.00 251 HIS A CA 1
ATOM 2002 C C . HIS A 1 251 ? -42.068 14.500 46.183 1.00 29.00 251 HIS A C 1
ATOM 2004 O O . HIS A 1 251 ? -41.341 15.296 45.598 1.00 29.00 251 HIS A O 1
ATOM 2010 N N . HIS A 1 252 ? -43.368 14.724 46.376 1.00 34.44 252 HIS A N 1
ATOM 2011 C CA . HIS A 1 252 ? -43.927 16.053 46.583 1.00 34.44 252 HIS A CA 1
ATOM 2012 C C . HIS A 1 252 ? -44.288 16.103 48.068 1.00 34.44 252 HIS A C 1
ATOM 2014 O O . HIS A 1 252 ? -45.370 15.671 48.461 1.00 34.44 252 HIS A O 1
ATOM 2020 N N . LEU A 1 253 ? -43.295 16.493 48.864 1.00 36.97 253 LEU A N 1
ATOM 2021 C CA . LEU A 1 253 ? -43.320 17.000 50.238 1.00 36.97 253 LEU A CA 1
ATOM 2022 C C . LEU A 1 253 ? -41.871 17.329 50.586 1.00 36.97 253 LEU A C 1
ATOM 2024 O O . LEU A 1 253 ? -41.032 16.404 50.441 1.00 36.97 253 LEU A O 1
#